Protein AF-A0A0C2CYX9-F1 (afdb_monomer)

Mean predicted aligned error: 14.78 Å

Structure (mmCIF, N/CA/C/O backbone):
data_AF-A0A0C2CYX9-F1
#
_entry.id   AF-A0A0C2CYX9-F1
#
loop_
_atom_site.group_PDB
_atom_site.id
_atom_site.type_symbol
_atom_site.label_atom_id
_atom_site.label_alt_id
_atom_site.label_comp_id
_atom_site.label_asym_id
_atom_site.label_entity_id
_atom_site.label_seq_id
_atom_site.pdbx_PDB_ins_code
_atom_site.Cartn_x
_atom_site.Cartn_y
_atom_site.Cartn_z
_atom_site.occupancy
_atom_site.B_iso_or_equiv
_atom_site.auth_seq_id
_atom_site.auth_comp_id
_atom_site.auth_asym_id
_atom_site.auth_atom_id
_atom_site.pdbx_PDB_model_num
ATOM 1 N N . MET A 1 1 ? -19.842 -13.133 17.781 1.00 23.95 1 MET A N 1
ATOM 2 C CA . MET A 1 1 ? -18.989 -14.062 18.556 1.00 23.95 1 MET A CA 1
ATOM 3 C C . MET A 1 1 ? -17.529 -13.672 18.377 1.00 23.95 1 MET A C 1
ATOM 5 O O . MET A 1 1 ? -17.080 -13.589 17.241 1.00 23.95 1 MET A O 1
ATOM 9 N N . CYS A 1 2 ? -16.809 -13.391 19.465 1.00 23.75 2 CYS A N 1
ATOM 10 C CA . CYS A 1 2 ? -15.370 -13.096 19.446 1.00 23.75 2 CYS A CA 1
ATOM 11 C C . CYS A 1 2 ? -14.605 -14.231 20.153 1.00 23.75 2 CYS A C 1
ATOM 13 O O . CYS A 1 2 ? -14.764 -14.428 21.361 1.00 23.75 2 CYS A O 1
ATOM 15 N N . HIS A 1 3 ? -13.786 -14.972 19.401 1.00 26.31 3 HIS A N 1
ATOM 16 C CA . HIS A 1 3 ? -12.874 -16.002 19.912 1.00 26.31 3 HIS A CA 1
ATOM 17 C C . HIS A 1 3 ? -11.532 -15.376 20.309 1.00 26.31 3 HIS A C 1
ATOM 19 O O . HIS A 1 3 ? -10.884 -14.768 19.464 1.00 26.31 3 HIS A O 1
ATOM 25 N N . CYS A 1 4 ? -11.132 -15.533 21.573 1.00 29.03 4 CYS A N 1
ATOM 26 C CA . CYS A 1 4 ? -9.793 -15.228 22.092 1.00 29.03 4 CYS A CA 1
ATOM 27 C C . CYS A 1 4 ? -9.559 -16.044 23.373 1.00 29.03 4 CYS A C 1
ATOM 29 O O . CYS A 1 4 ? -10.473 -16.159 24.194 1.00 29.03 4 CYS A O 1
ATOM 31 N N . ASP A 1 5 ? -8.330 -16.536 23.510 1.00 32.41 5 ASP A N 1
ATOM 32 C CA . ASP A 1 5 ? -7.811 -17.453 24.532 1.00 32.41 5 ASP A CA 1
ATOM 33 C C . ASP A 1 5 ? -7.243 -16.676 25.743 1.00 32.41 5 ASP A C 1
ATOM 35 O O . ASP A 1 5 ? -6.052 -16.719 26.049 1.00 32.41 5 ASP A O 1
ATOM 39 N N . SER A 1 6 ? -8.064 -15.812 26.355 1.00 37.62 6 SER A N 1
ATOM 40 C CA . SER A 1 6 ? -7.616 -14.843 27.369 1.00 37.62 6 SER A CA 1
ATOM 41 C C . SER A 1 6 ? -8.512 -14.794 28.610 1.00 37.62 6 SER A C 1
ATOM 43 O O . SER A 1 6 ? -9.736 -14.849 28.510 1.00 37.62 6 SER A O 1
ATOM 45 N N . GLN A 1 7 ? -7.880 -14.604 29.776 1.00 41.84 7 GLN A N 1
ATOM 46 C CA . GLN A 1 7 ? -8.487 -14.482 31.119 1.00 41.84 7 GLN A CA 1
ATOM 47 C C . GLN A 1 7 ? -9.196 -13.130 31.364 1.00 41.84 7 GLN A C 1
ATOM 49 O O . GLN A 1 7 ? -9.680 -12.855 32.459 1.00 41.84 7 GLN A O 1
ATOM 54 N N . LEU A 1 8 ? -9.267 -12.270 30.344 1.00 42.81 8 LEU A N 1
ATOM 55 C CA . LEU A 1 8 ? -9.988 -10.998 30.340 1.00 42.81 8 LEU A CA 1
ATOM 56 C C . LEU A 1 8 ? -10.456 -10.678 28.917 1.00 42.81 8 LEU A C 1
ATOM 58 O O . LEU A 1 8 ? -9.678 -10.834 27.969 1.00 42.81 8 LEU A O 1
ATOM 62 N N . LYS A 1 9 ? -11.689 -10.179 28.775 1.00 53.00 9 LYS A N 1
ATOM 63 C CA . LYS A 1 9 ? -12.178 -9.503 27.560 1.00 53.00 9 LYS A CA 1
ATOM 64 C C . LYS A 1 9 ? -12.827 -8.177 27.951 1.00 53.00 9 LYS A C 1
ATOM 66 O O . LYS A 1 9 ? -13.764 -8.165 28.741 1.00 53.00 9 LYS A O 1
ATOM 71 N N . CYS A 1 10 ? -12.357 -7.077 27.376 1.00 51.47 10 CYS A N 1
ATOM 72 C CA . CYS A 1 10 ? -12.919 -5.745 27.569 1.00 51.47 10 CYS A CA 1
ATOM 73 C C . CYS A 1 10 ? -13.410 -5.195 26.234 1.00 51.47 10 CYS A C 1
ATOM 75 O O . CYS A 1 10 ? -12.650 -5.148 25.266 1.00 51.47 10 CYS A O 1
ATOM 77 N N . ILE A 1 11 ? -14.663 -4.758 26.199 1.00 53.78 11 ILE A N 1
ATOM 78 C CA . ILE A 1 11 ? -15.242 -3.968 25.121 1.00 53.78 11 ILE A CA 1
ATOM 79 C C . ILE A 1 11 ? -15.257 -2.515 25.584 1.00 53.78 11 ILE A C 1
ATOM 81 O O . ILE A 1 11 ? -15.773 -2.186 26.648 1.00 53.78 11 ILE A O 1
ATOM 85 N N . ARG A 1 12 ? -14.674 -1.634 24.787 1.00 53.19 12 ARG A N 1
ATOM 86 C CA . ARG A 1 12 ? -14.564 -0.208 25.064 1.00 53.19 12 ARG A CA 1
ATOM 87 C C . ARG A 1 12 ? -15.236 0.583 23.952 1.00 53.19 12 ARG A C 1
ATOM 89 O O . ARG A 1 12 ? -15.098 0.247 22.774 1.00 53.19 12 ARG A O 1
ATOM 96 N N . PHE A 1 13 ? -15.877 1.673 24.352 1.00 50.56 13 PHE A N 1
ATOM 97 C CA . PHE A 1 13 ? -16.428 2.688 23.464 1.00 50.56 13 PHE A CA 1
ATOM 98 C C . PHE A 1 13 ? -15.675 3.999 23.721 1.00 50.56 13 PHE A C 1
ATOM 100 O O . PHE A 1 13 ? -15.625 4.462 24.858 1.00 50.56 13 PHE A O 1
ATOM 107 N N . LEU A 1 14 ? -15.022 4.559 22.697 1.00 47.25 14 LEU A N 1
ATOM 108 C CA . LEU A 1 14 ? -14.248 5.801 22.852 1.00 47.25 14 LEU A CA 1
ATOM 109 C C . LEU A 1 14 ? -15.130 7.045 22.691 1.00 47.25 14 LEU A C 1
ATOM 111 O O . LEU A 1 14 ? -15.600 7.307 21.587 1.00 47.25 14 LEU A O 1
ATOM 115 N N . GLU A 1 15 ? -15.260 7.799 23.785 1.00 37.25 15 GLU A N 1
ATOM 116 C CA . GLU A 1 15 ? -15.809 9.158 23.935 1.00 37.25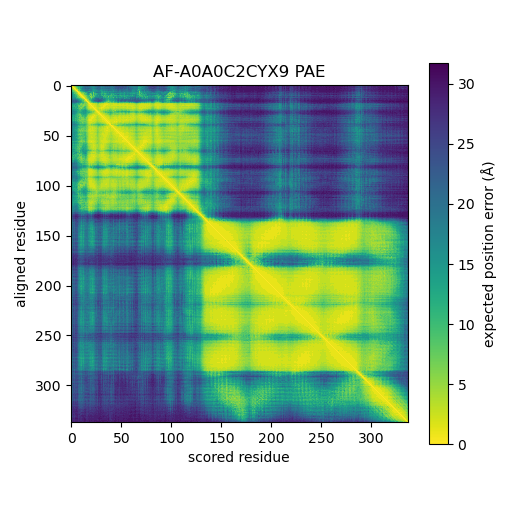 15 GLU A CA 1
ATOM 117 C C . GLU A 1 15 ? -15.184 9.768 25.214 1.00 37.25 15 GLU A C 1
ATOM 119 O O . GLU A 1 15 ? -15.705 9.556 26.305 1.00 37.25 15 GLU A O 1
ATOM 124 N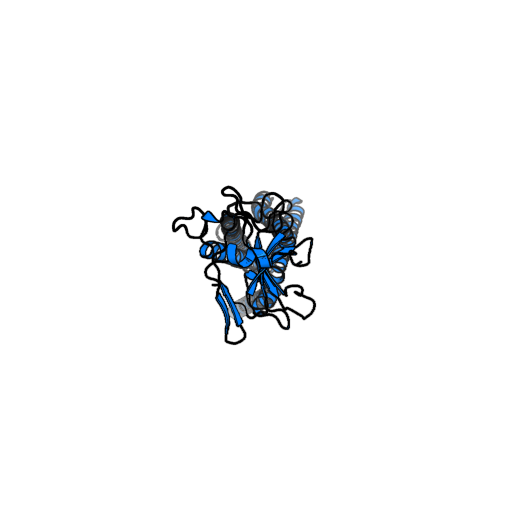 N . GLY A 1 16 ? -14.060 10.492 25.146 1.00 45.97 16 GLY A N 1
ATOM 125 C CA . GLY A 1 16 ? -13.454 11.066 26.367 1.00 45.97 16 GLY A CA 1
ATOM 126 C C . GLY A 1 16 ? -12.987 10.004 27.380 1.00 45.97 16 GLY A C 1
ATOM 127 O O . GLY A 1 16 ? -12.447 8.990 26.954 1.00 45.97 16 GLY A O 1
ATOM 128 N N . LEU A 1 17 ? -13.135 10.244 28.700 1.00 51.72 17 LEU A N 1
ATOM 129 C CA . LEU A 1 17 ? -12.792 9.264 29.754 1.00 51.72 17 LEU A CA 1
ATOM 130 C C . LEU A 1 17 ? -13.397 7.901 29.387 1.00 51.72 17 LEU A C 1
ATOM 132 O O . LEU A 1 17 ? -14.611 7.772 29.274 1.00 51.72 17 LEU A O 1
ATOM 136 N N . ASP A 1 18 ? -12.556 6.904 29.119 1.00 73.25 18 ASP A N 1
ATOM 137 C CA . ASP A 1 18 ? -13.007 5.787 28.292 1.00 73.25 18 ASP A CA 1
ATOM 138 C C . ASP A 1 18 ? -13.917 4.834 29.079 1.00 73.25 18 ASP A C 1
ATOM 140 O O . ASP A 1 18 ? -13.461 4.158 30.007 1.00 73.25 18 ASP A O 1
ATOM 144 N N . ASN A 1 19 ? -15.173 4.712 28.654 1.00 85.31 19 ASN A N 1
ATOM 145 C CA . ASN A 1 19 ? -16.132 3.771 29.228 1.00 85.31 19 ASN A CA 1
ATOM 146 C C . ASN A 1 19 ? -15.815 2.336 28.786 1.00 85.31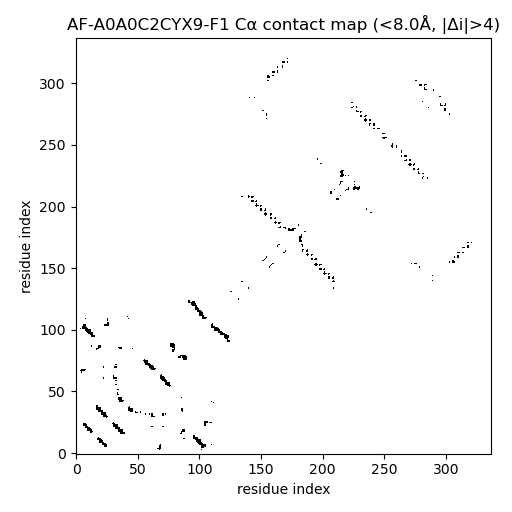 19 ASN A C 1
ATOM 148 O O . ASN A 1 19 ? -15.545 2.065 27.607 1.00 85.31 19 ASN A O 1
ATOM 152 N N . VAL A 1 20 ? -15.840 1.400 29.734 1.00 85.88 20 VAL A N 1
ATOM 153 C CA . VAL A 1 20 ? -15.453 0.004 29.518 1.00 85.88 20 VAL A CA 1
ATOM 154 C C . VAL A 1 20 ? -16.539 -0.931 30.040 1.00 85.88 20 VAL A C 1
ATOM 156 O O . VAL A 1 20 ? -17.020 -0.815 31.162 1.00 85.88 20 VAL A O 1
ATOM 159 N N . ILE A 1 21 ? -16.900 -1.903 29.211 1.00 88.38 21 ILE A N 1
ATOM 160 C CA . ILE A 1 21 ? -17.615 -3.103 29.624 1.00 88.38 21 ILE A CA 1
ATOM 161 C C . ILE A 1 21 ? -16.586 -4.217 29.642 1.00 88.38 21 ILE A C 1
ATOM 163 O O . ILE A 1 21 ? -15.988 -4.549 28.619 1.00 88.38 21 ILE A O 1
ATOM 167 N N . GLU A 1 22 ? -16.356 -4.801 30.799 1.00 86.38 22 GLU A N 1
ATOM 168 C CA . GLU A 1 22 ? -15.397 -5.883 30.945 1.00 86.38 22 GLU A CA 1
ATOM 169 C C . GLU A 1 22 ? -16.084 -7.174 31.352 1.00 86.38 22 GLU A C 1
ATOM 171 O O . GLU A 1 22 ? -17.104 -7.166 32.033 1.00 86.38 22 GLU A O 1
ATOM 176 N N . CYS A 1 23 ? -15.483 -8.290 30.962 1.00 87.06 23 CYS A N 1
ATOM 177 C CA . CYS A 1 23 ? -15.776 -9.584 31.534 1.00 87.06 23 CYS A CA 1
ATOM 178 C C . CYS A 1 23 ? -14.513 -10.169 32.152 1.00 87.06 23 CYS A C 1
ATOM 180 O O . CYS A 1 23 ? -13.533 -10.437 31.444 1.00 87.06 23 CYS A O 1
ATOM 182 N N . SER A 1 24 ? -14.540 -10.335 33.471 1.00 84.75 24 SER A N 1
ATOM 183 C CA . SER A 1 24 ? -13.373 -10.716 34.259 1.00 84.75 24 SER A CA 1
ATOM 184 C C . SER A 1 24 ? -13.741 -11.573 35.468 1.00 84.75 24 SER A C 1
ATOM 186 O O . SER A 1 24 ? -14.811 -11.421 36.063 1.00 84.75 24 SER A O 1
ATOM 188 N N . ALA A 1 25 ? -12.821 -12.457 35.848 1.00 79.69 25 ALA A N 1
ATOM 189 C CA . ALA A 1 25 ? -12.831 -13.169 37.119 1.00 79.69 25 ALA A CA 1
ATOM 190 C C . ALA A 1 25 ? -11.566 -12.773 37.891 1.00 79.69 25 ALA A C 1
ATOM 192 O O . ALA A 1 25 ? -10.464 -13.210 37.565 1.00 79.69 25 ALA A O 1
ATOM 193 N N . LEU A 1 26 ? -11.704 -11.890 38.884 1.00 74.75 26 LEU A N 1
ATOM 194 C CA . LEU A 1 26 ? -10.607 -11.615 39.818 1.00 74.75 26 LEU A CA 1
ATOM 195 C C . LEU A 1 26 ? -10.450 -12.811 40.761 1.00 74.75 26 LEU A C 1
ATOM 197 O O . LEU A 1 26 ? -11.414 -13.533 41.010 1.00 74.75 26 LEU A O 1
ATOM 201 N N . THR A 1 27 ? -9.252 -13.023 41.305 1.00 67.44 27 THR A N 1
ATOM 202 C CA . THR A 1 27 ? -8.987 -14.133 42.229 1.00 67.44 27 THR A CA 1
ATOM 203 C C . THR A 1 27 ? -9.987 -14.120 43.392 1.00 67.44 27 THR A C 1
ATOM 205 O O . THR A 1 27 ? -10.017 -13.173 44.173 1.00 67.44 27 THR A O 1
ATOM 208 N N . GLY A 1 28 ? -10.819 -15.163 43.486 1.00 67.81 28 GLY A N 1
ATOM 209 C CA . GLY A 1 28 ? -11.864 -15.292 44.509 1.00 67.81 28 GLY A CA 1
ATOM 210 C C . GLY A 1 28 ? -13.234 -14.699 44.148 1.00 67.81 28 GLY A C 1
ATOM 211 O O . GLY A 1 28 ? -14.145 -14.785 44.965 1.00 67.81 28 GLY A O 1
ATOM 212 N N . GLN A 1 29 ? -13.418 -14.132 42.949 1.00 76.00 29 GLN A N 1
ATOM 213 C CA . GLN A 1 29 ? -14.720 -13.670 42.454 1.00 76.00 29 GLN A CA 1
ATOM 214 C C . GLN A 1 29 ? -15.231 -14.513 41.278 1.00 76.00 29 GLN A C 1
ATOM 216 O O . GLN A 1 29 ? -14.434 -14.938 40.437 1.00 76.00 29 GLN A O 1
ATOM 221 N N . PRO A 1 30 ? -16.558 -14.709 41.164 1.00 81.81 30 PRO A N 1
ATOM 222 C CA . PRO A 1 30 ? -17.141 -15.353 39.997 1.00 81.81 30 PRO A CA 1
ATOM 223 C C . PRO A 1 30 ? -16.933 -14.502 38.737 1.00 81.81 30 PRO A C 1
ATOM 225 O O . PRO A 1 30 ? -16.958 -13.264 38.782 1.00 81.81 30 PRO A O 1
ATOM 228 N N . LEU A 1 31 ? -16.758 -15.185 37.602 1.00 85.00 31 LEU A N 1
ATOM 229 C CA . LEU A 1 31 ? -16.745 -14.556 36.285 1.00 85.00 31 LEU A CA 1
ATOM 230 C C . LEU A 1 31 ? -18.061 -13.803 36.076 1.00 85.00 31 LEU A C 1
ATOM 232 O O . LEU A 1 31 ? -19.135 -14.372 36.240 1.00 85.00 31 LEU A O 1
ATOM 236 N N . SER A 1 32 ? -17.969 -12.521 35.742 1.00 86.12 32 SER A N 1
ATOM 237 C CA . SER A 1 32 ? -19.140 -11.672 35.508 1.00 86.12 32 SER A CA 1
ATOM 238 C C . SER A 1 32 ? -18.789 -10.484 34.622 1.00 86.12 32 SER A C 1
ATOM 240 O O . SER A 1 32 ? -17.627 -10.061 34.547 1.00 86.12 32 SER A O 1
ATOM 242 N N . MET A 1 33 ? -19.808 -9.953 33.953 1.00 88.38 33 MET A N 1
ATOM 243 C CA . MET A 1 33 ? -19.756 -8.696 33.224 1.00 88.38 33 MET A CA 1
ATOM 244 C C . MET A 1 33 ? -19.934 -7.517 34.178 1.00 88.38 33 MET A C 1
ATOM 246 O O . MET A 1 33 ? -20.752 -7.558 35.094 1.00 88.38 33 MET A O 1
ATOM 250 N N . LYS A 1 34 ? -19.119 -6.476 34.002 1.00 88.19 34 LYS A N 1
ATOM 251 C CA . LYS A 1 34 ? -19.071 -5.310 34.897 1.00 88.19 34 LYS A CA 1
ATOM 252 C C . LYS A 1 34 ? -18.812 -4.048 34.087 1.00 88.19 34 LYS A C 1
ATOM 254 O O . LYS A 1 34 ? -18.102 -4.105 33.075 1.00 88.19 34 LYS A O 1
ATOM 259 N N . PHE A 1 35 ? -19.307 -2.908 34.559 1.00 89.38 35 PHE A N 1
ATOM 260 C CA . PHE A 1 35 ? -18.804 -1.624 34.078 1.00 89.38 35 PHE A CA 1
ATOM 261 C C . PHE A 1 35 ? -17.487 -1.259 34.767 1.00 89.38 35 PHE A C 1
ATOM 263 O O . PHE A 1 35 ? -17.266 -1.474 35.962 1.00 89.38 35 PHE A O 1
ATOM 270 N N . SER A 1 36 ? -16.590 -0.691 33.982 1.00 87.50 36 SER A N 1
ATOM 271 C CA . SER A 1 36 ? -15.366 -0.056 34.439 1.00 87.50 36 SER A CA 1
ATOM 272 C C . SER A 1 36 ? -15.085 1.158 33.564 1.00 87.50 36 SER A C 1
ATOM 274 O O . SER A 1 36 ? -15.757 1.407 32.564 1.00 87.50 36 SER A O 1
ATOM 276 N N . TYR A 1 37 ? -14.101 1.954 33.947 1.00 85.94 37 TYR A N 1
ATOM 277 C CA . TYR A 1 37 ? -13.704 3.118 33.169 1.00 85.94 37 TYR A CA 1
ATOM 278 C C . TYR A 1 37 ? -12.189 3.203 33.126 1.00 85.94 37 TYR A C 1
ATOM 280 O O . TYR A 1 37 ? -11.488 2.574 33.921 1.00 85.94 37 TYR A O 1
ATOM 288 N N . ASN A 1 38 ? -11.656 3.954 32.173 1.00 81.88 38 ASN A N 1
ATOM 289 C CA . ASN A 1 38 ? -10.230 4.210 32.114 1.00 81.88 38 ASN A CA 1
ATOM 290 C C . ASN A 1 38 ? -9.961 5.710 32.271 1.00 81.88 38 ASN A C 1
ATOM 292 O O . ASN A 1 38 ? -10.138 6.466 31.315 1.00 81.88 38 ASN A O 1
ATOM 296 N N . PRO A 1 39 ? -9.501 6.150 33.454 1.00 73.81 39 PRO A N 1
ATOM 297 C CA . PRO A 1 39 ? -9.093 7.533 33.659 1.00 73.81 39 PRO A CA 1
ATOM 298 C C . PRO A 1 39 ? -7.824 7.931 32.879 1.00 73.81 39 PRO A C 1
ATOM 300 O O . PRO A 1 39 ? -7.534 9.120 32.793 1.00 73.81 39 PRO A O 1
ATOM 303 N N . ALA A 1 40 ? -7.053 6.974 32.336 1.00 74.31 40 ALA A N 1
ATOM 304 C CA . ALA A 1 40 ? -5.870 7.217 31.499 1.00 74.31 40 ALA A CA 1
ATOM 305 C C . ALA A 1 40 ? -5.474 5.974 30.658 1.00 74.31 40 ALA A C 1
ATOM 307 O O . ALA A 1 40 ? -6.104 5.637 29.659 1.00 74.31 40 ALA A O 1
ATOM 308 N N . LEU A 1 41 ? -4.417 5.255 31.060 1.00 71.25 41 LEU A N 1
ATOM 309 C CA . LEU A 1 41 ? -3.937 4.011 30.432 1.00 71.25 41 LEU A CA 1
ATOM 310 C C . LEU A 1 41 ? -4.180 2.774 31.317 1.00 71.25 41 LEU A C 1
ATOM 312 O O . LEU A 1 41 ? -3.550 1.735 31.121 1.00 71.25 41 LEU A O 1
ATOM 316 N N . ARG A 1 42 ? -5.048 2.885 32.327 1.00 75.06 42 ARG A N 1
ATOM 317 C CA . ARG A 1 42 ? -5.299 1.837 33.323 1.00 75.06 42 ARG A CA 1
ATOM 318 C C . ARG A 1 42 ? -6.787 1.684 33.577 1.00 75.06 42 ARG A C 1
ATOM 320 O O . ARG A 1 42 ? -7.469 2.651 33.885 1.00 75.06 42 ARG A O 1
ATOM 327 N N . ASN A 1 43 ? -7.274 0.453 33.498 1.00 80.19 43 ASN A N 1
ATOM 328 C CA . ASN A 1 43 ? -8.645 0.166 33.881 1.00 80.19 43 ASN A CA 1
ATOM 329 C C . ASN A 1 43 ? -8.855 0.427 35.385 1.00 80.19 43 ASN A C 1
ATOM 331 O O . ASN A 1 43 ? -8.015 0.041 36.200 1.00 80.19 43 ASN A O 1
ATOM 335 N N . ALA A 1 44 ? -9.960 1.081 35.730 1.00 83.81 44 ALA A N 1
ATOM 336 C CA . ALA A 1 44 ? -10.364 1.388 37.091 1.00 83.81 44 A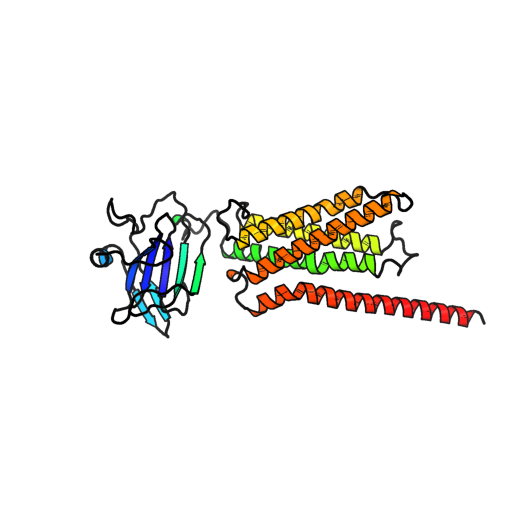LA A CA 1
ATOM 337 C C . ALA A 1 44 ? -11.811 0.941 37.339 1.00 83.81 44 ALA A C 1
ATOM 339 O O . ALA A 1 44 ? -12.689 1.064 36.479 1.00 83.81 44 ALA A O 1
ATOM 340 N N . ARG A 1 45 ? -12.060 0.436 38.551 1.00 85.06 45 ARG A N 1
ATOM 341 C CA . ARG A 1 45 ? -13.400 0.068 39.014 1.00 85.06 45 ARG A CA 1
ATOM 342 C C . ARG A 1 45 ? -14.220 1.312 39.308 1.00 85.06 45 ARG A C 1
ATOM 344 O O . ARG A 1 45 ? -13.704 2.270 39.873 1.00 85.06 45 ARG A O 1
ATOM 351 N N . ILE A 1 46 ? -15.497 1.254 38.956 1.00 88.06 46 ILE A N 1
ATOM 352 C CA . ILE A 1 46 ? -16.475 2.277 39.299 1.00 88.06 46 ILE A CA 1
ATOM 353 C C . ILE A 1 46 ? -17.049 1.923 40.686 1.00 88.06 46 ILE A C 1
ATOM 355 O O . ILE A 1 46 ? -17.660 0.861 40.821 1.00 88.06 46 ILE A O 1
ATOM 359 N N . PRO A 1 47 ? -16.852 2.753 41.727 1.00 87.31 47 PRO A N 1
ATOM 360 C CA . PRO A 1 47 ? -17.415 2.487 43.050 1.00 87.31 47 PRO A CA 1
ATOM 361 C C . PRO A 1 47 ? -18.948 2.422 43.011 1.00 87.31 47 PRO A C 1
ATOM 363 O O . PRO A 1 47 ? -19.586 3.300 42.435 1.00 87.31 47 PRO A O 1
ATOM 366 N N . GLY A 1 48 ? -19.543 1.395 43.627 1.00 87.00 48 GLY A N 1
ATOM 367 C CA . GLY A 1 48 ? -20.999 1.221 43.695 1.00 87.00 48 GLY A CA 1
ATOM 368 C C . GLY A 1 48 ? -21.652 0.646 42.432 1.00 87.00 48 GLY A C 1
ATOM 369 O O . GLY A 1 48 ? -22.868 0.459 42.417 1.00 87.00 48 GLY A O 1
ATOM 370 N N . GLU A 1 49 ? -20.879 0.310 41.394 1.00 88.56 49 GLU A N 1
ATOM 371 C CA . GLU A 1 49 ? -21.385 -0.285 40.145 1.00 88.56 49 GLU A CA 1
ATOM 372 C C . GLU A 1 49 ? -22.155 -1.593 40.366 1.00 88.56 49 GLU A C 1
ATOM 374 O O . GLU A 1 49 ? -23.136 -1.860 39.673 1.00 88.56 49 GLU A O 1
ATOM 379 N N . GLU A 1 50 ? -21.782 -2.385 41.376 1.00 88.50 50 GLU A N 1
ATOM 380 C CA . GLU A 1 50 ? -22.508 -3.615 41.707 1.00 88.50 50 GLU A CA 1
ATOM 381 C C . GLU A 1 50 ? -23.999 -3.388 41.997 1.00 88.50 50 GLU A C 1
ATOM 383 O O . GLU A 1 50 ? -24.806 -4.280 41.738 1.00 88.50 50 GLU A O 1
ATOM 388 N N . THR A 1 51 ? -24.379 -2.198 42.474 1.00 89.00 51 THR A N 1
ATOM 389 C CA . THR A 1 51 ? -25.778 -1.862 42.786 1.00 89.00 51 THR A CA 1
ATOM 390 C C . THR A 1 51 ? -26.642 -1.690 41.539 1.00 89.00 51 THR A C 1
ATOM 392 O O . THR A 1 51 ? -27.852 -1.905 41.597 1.00 89.00 51 THR A O 1
ATOM 395 N N . ILE A 1 52 ? -26.030 -1.348 40.402 1.00 88.94 52 ILE A N 1
ATOM 396 C CA . ILE A 1 52 ? -26.736 -1.120 39.138 1.00 88.94 52 ILE A CA 1
ATOM 397 C C . ILE A 1 52 ? -26.625 -2.297 38.173 1.00 88.94 52 ILE A C 1
ATOM 399 O O . ILE A 1 52 ? -27.417 -2.396 37.242 1.00 88.94 52 ILE A O 1
ATOM 403 N N . ARG A 1 53 ? -25.685 -3.223 38.379 1.00 88.19 53 ARG A N 1
ATOM 404 C CA . ARG A 1 53 ? -25.348 -4.278 37.408 1.00 88.19 53 ARG A CA 1
ATOM 405 C C . ARG A 1 53 ? -26.566 -5.053 36.886 1.00 88.19 53 ARG A C 1
ATOM 407 O O . ARG A 1 53 ? -26.738 -5.176 35.677 1.00 88.19 53 ARG A O 1
ATOM 414 N N . SER A 1 54 ? -27.462 -5.491 37.771 1.00 88.25 54 SER A N 1
ATOM 415 C CA . SER A 1 54 ? -28.683 -6.237 37.406 1.00 88.25 54 SER A CA 1
ATOM 416 C C . SER A 1 54 ? -29.725 -5.404 36.641 1.00 88.25 54 SER A C 1
ATOM 418 O O . SER A 1 54 ? -30.607 -5.945 35.962 1.00 88.25 54 SER A O 1
ATOM 420 N N . GLN A 1 55 ? -29.649 -4.076 36.734 1.00 90.12 55 GLN A N 1
ATOM 421 C CA . GLN A 1 55 ? -30.529 -3.165 36.010 1.00 90.12 55 GLN A CA 1
ATOM 422 C C . GLN A 1 55 ? -30.093 -3.010 34.554 1.00 90.12 55 GLN A C 1
ATOM 424 O O . GLN A 1 55 ? -30.962 -3.007 33.688 1.00 90.12 55 GLN A O 1
ATOM 429 N N . TYR A 1 56 ? -28.786 -2.968 34.284 1.00 90.12 56 TYR A N 1
ATOM 430 C CA . TYR A 1 56 ? -28.253 -2.684 32.947 1.00 90.12 56 TYR A CA 1
ATOM 431 C C . TYR A 1 56 ? -27.861 -3.940 32.164 1.00 90.12 56 TYR A C 1
ATOM 433 O O . TYR A 1 56 ? -28.078 -3.986 30.956 1.00 90.12 56 TYR A O 1
ATOM 441 N N . PHE A 1 57 ? -27.316 -4.972 32.814 1.00 90.38 57 PHE A N 1
ATOM 442 C CA . PHE A 1 57 ? -26.997 -6.241 32.158 1.00 90.38 57 PHE A CA 1
ATOM 443 C C . PHE A 1 57 ? -28.210 -7.177 32.218 1.00 90.38 57 PHE A C 1
ATOM 445 O O . PHE A 1 57 ? -28.616 -7.641 33.283 1.00 90.38 57 PHE A O 1
ATOM 452 N N . LYS A 1 58 ? -28.811 -7.453 31.059 1.00 90.19 58 LYS A N 1
ATOM 453 C CA . LYS A 1 58 ? -29.933 -8.384 30.877 1.00 90.19 58 LYS A CA 1
ATOM 454 C C . LYS A 1 58 ? -29.471 -9.628 30.131 1.00 90.19 58 LYS A C 1
ATOM 456 O O . LYS A 1 58 ? -28.626 -9.538 29.243 1.00 90.19 58 LYS A O 1
ATOM 461 N N . ASN A 1 59 ? -30.063 -10.781 30.444 1.00 89.25 59 ASN A N 1
ATOM 462 C CA . ASN A 1 59 ? -29.727 -12.068 29.818 1.00 89.25 59 ASN A CA 1
ATOM 463 C C . ASN A 1 59 ? -28.215 -12.361 29.847 1.00 89.25 59 ASN A C 1
ATOM 465 O O . ASN A 1 59 ? -27.633 -12.774 28.844 1.00 89.25 59 ASN A O 1
ATOM 469 N N . GLU A 1 60 ? -27.572 -12.075 30.981 1.00 86.81 60 GLU A N 1
ATOM 470 C CA . GLU A 1 60 ? -26.141 -12.296 31.144 1.00 86.81 60 GLU A CA 1
ATOM 471 C C . GLU A 1 60 ? -25.825 -13.796 31.166 1.00 86.81 60 GLU A C 1
ATOM 473 O O . GLU A 1 60 ? -26.433 -14.585 31.887 1.00 86.81 60 GLU A O 1
ATOM 478 N N . THR A 1 61 ? -24.825 -14.172 30.382 1.00 86.94 61 THR A N 1
ATOM 479 C CA . THR A 1 61 ? -24.183 -15.480 30.390 1.00 86.94 61 THR A CA 1
ATOM 480 C C . THR A 1 61 ? -22.696 -15.240 30.579 1.00 86.94 61 THR A C 1
ATOM 482 O O . THR A 1 61 ? -22.096 -14.486 29.817 1.00 86.94 61 THR A O 1
ATOM 485 N N . ALA A 1 62 ? -22.111 -15.839 31.611 1.00 86.38 62 ALA A N 1
ATOM 486 C CA . ALA A 1 62 ? -20.700 -15.705 31.947 1.00 86.38 62 ALA A CA 1
ATOM 487 C C . ALA A 1 62 ? -20.178 -17.083 32.369 1.00 86.38 62 ALA A C 1
ATOM 489 O O . ALA A 1 62 ? -20.456 -17.555 33.469 1.00 86.38 62 ALA A O 1
ATOM 490 N N . VAL A 1 63 ? -19.483 -17.768 31.461 1.00 85.69 63 VAL A N 1
ATOM 491 C CA . VAL A 1 63 ? -19.052 -19.160 31.648 1.00 85.69 63 VAL A CA 1
ATOM 492 C C . VAL A 1 63 ? -17.603 -19.323 31.212 1.00 85.69 63 VAL A C 1
ATOM 494 O O . VAL A 1 63 ? -17.163 -18.739 30.221 1.00 85.69 63 VAL A O 1
ATOM 497 N N . ILE A 1 64 ? -16.863 -20.146 31.949 1.00 80.75 64 ILE A N 1
ATOM 498 C CA . ILE A 1 64 ? -15.553 -20.646 31.534 1.00 80.75 64 ILE A CA 1
ATOM 499 C C . ILE A 1 64 ? -15.761 -22.059 30.973 1.00 80.75 64 ILE A C 1
ATOM 501 O O . ILE A 1 64 ? -16.221 -22.936 31.698 1.00 80.75 64 ILE A O 1
ATOM 505 N N . SER A 1 65 ? -15.442 -22.283 29.698 1.00 79.25 65 SER A N 1
ATOM 506 C CA . SER A 1 65 ? -15.496 -23.597 29.034 1.00 79.25 65 SER A CA 1
ATOM 507 C C . SER A 1 65 ? -14.221 -23.784 28.224 1.00 79.25 65 SER A C 1
ATOM 509 O O . SER A 1 65 ? -13.792 -22.862 27.532 1.00 79.25 65 SER A O 1
ATOM 511 N N . ASP A 1 66 ? -13.604 -24.962 28.327 1.00 78.25 66 ASP A N 1
ATOM 512 C CA . ASP A 1 66 ? -12.383 -25.336 27.595 1.00 78.25 66 ASP A CA 1
ATOM 513 C C . ASP A 1 66 ? -11.225 -24.338 27.776 1.00 78.25 66 ASP A C 1
ATOM 515 O O . ASP A 1 66 ? -10.524 -23.982 26.832 1.00 78.25 66 ASP A O 1
ATOM 519 N N . GLY A 1 67 ? -11.060 -23.814 28.996 1.00 70.12 67 GLY A N 1
ATOM 520 C CA . GLY A 1 67 ? -10.044 -22.800 29.306 1.00 70.12 67 GLY A CA 1
ATOM 521 C C . GLY A 1 67 ? -10.348 -21.394 28.766 1.00 70.12 67 GLY A C 1
ATOM 522 O O . GLY A 1 67 ? -9.601 -20.462 29.058 1.00 70.12 67 GLY A O 1
ATOM 523 N N . MET A 1 68 ? -11.463 -21.205 28.050 1.00 65.44 68 MET A N 1
ATOM 524 C CA . MET A 1 68 ? -11.881 -19.925 27.483 1.00 65.44 68 MET A CA 1
ATOM 525 C C . MET A 1 68 ? -13.070 -19.308 28.218 1.00 65.44 68 MET A C 1
ATOM 527 O O . MET A 1 68 ? -14.020 -19.984 28.610 1.00 65.44 68 MET A O 1
ATOM 531 N N . MET A 1 69 ? -13.046 -17.979 28.341 1.00 74.06 69 MET A N 1
ATOM 532 C CA . MET A 1 69 ? -14.152 -17.215 28.914 1.00 74.06 69 MET A CA 1
ATOM 533 C C . MET A 1 69 ? -15.145 -16.762 27.838 1.00 74.06 69 MET A C 1
ATOM 535 O O . MET A 1 69 ? -14.783 -16.121 26.833 1.00 74.06 69 MET A O 1
ATOM 539 N N . TYR A 1 70 ? -16.414 -17.048 28.102 1.00 79.94 70 TYR A N 1
ATOM 540 C CA . TYR A 1 70 ? -17.563 -16.687 27.289 1.00 79.94 70 TYR A CA 1
ATOM 541 C C . TYR A 1 70 ? -18.476 -15.778 28.086 1.00 79.94 70 TYR A C 1
ATOM 543 O O . TYR A 1 70 ? -19.020 -16.184 29.109 1.00 79.94 70 TYR A O 1
ATOM 551 N N . CYS A 1 71 ? -18.630 -14.550 27.598 1.00 84.69 71 CYS A N 1
ATOM 552 C CA . CYS A 1 71 ? -19.488 -13.563 28.224 1.00 84.69 71 CYS A CA 1
ATOM 553 C C . CYS A 1 71 ? -20.383 -12.922 27.174 1.00 84.69 71 CYS A C 1
ATOM 555 O O . CYS A 1 71 ? -19.884 -12.438 26.152 1.00 84.69 71 CYS A O 1
ATOM 557 N N . ALA A 1 72 ? -21.686 -12.939 27.411 1.00 84.62 72 ALA A N 1
ATOM 558 C CA . ALA A 1 72 ? -22.666 -12.274 26.572 1.00 84.62 72 ALA A CA 1
ATOM 559 C C . ALA A 1 72 ? -23.799 -11.733 27.438 1.00 84.62 72 ALA A C 1
ATOM 561 O O . ALA A 1 72 ? -24.288 -12.423 28.324 1.00 84.62 72 ALA A O 1
ATOM 562 N N . ALA A 1 73 ? -24.224 -10.509 27.152 1.00 86.56 73 ALA A N 1
ATOM 563 C CA . ALA A 1 73 ? -25.359 -9.865 27.788 1.00 86.56 73 ALA A CA 1
ATOM 564 C C . ALA A 1 73 ? -25.990 -8.878 26.802 1.00 86.56 73 ALA A C 1
ATOM 566 O O . ALA A 1 73 ? -25.329 -8.383 25.885 1.00 86.56 73 ALA A O 1
ATOM 567 N N . THR A 1 74 ? -27.264 -8.575 27.014 1.00 87.38 74 THR A N 1
ATOM 568 C CA . THR A 1 74 ? -27.919 -7.388 26.459 1.00 87.38 74 THR A CA 1
ATOM 569 C C . THR A 1 74 ? -27.692 -6.246 27.437 1.00 87.38 74 THR A C 1
ATOM 571 O O . THR A 1 74 ? -28.033 -6.378 28.609 1.00 87.38 74 THR A O 1
ATOM 574 N N . VAL A 1 75 ? -27.082 -5.155 26.983 1.00 88.25 75 VAL A N 1
ATOM 575 C CA . VAL A 1 75 ? -26.682 -4.048 27.859 1.00 88.25 75 VAL A CA 1
ATOM 576 C C . VAL A 1 75 ? -27.556 -2.836 27.574 1.00 88.25 75 VAL A C 1
ATOM 578 O O . VAL A 1 75 ? -27.620 -2.387 26.431 1.00 88.25 75 VAL A O 1
ATOM 581 N N . ASP A 1 76 ? -28.214 -2.316 28.605 1.00 88.69 76 ASP A N 1
ATOM 582 C CA . ASP A 1 76 ? -28.864 -1.008 28.556 1.00 88.69 76 ASP A CA 1
ATOM 583 C C . ASP A 1 76 ? -27.788 0.089 28.485 1.00 88.69 76 ASP A C 1
ATOM 585 O O . ASP A 1 76 ? -26.829 0.096 29.257 1.00 88.69 76 ASP A O 1
ATOM 589 N N . VAL A 1 77 ? -27.924 0.996 27.522 1.00 87.31 77 VAL A N 1
ATOM 590 C CA . VAL A 1 77 ? -26.947 2.050 27.208 1.00 87.31 77 VAL A CA 1
ATOM 591 C C . VAL A 1 77 ? -27.508 3.449 27.476 1.00 87.31 77 VAL A C 1
ATOM 593 O O . VAL A 1 77 ? -27.107 4.420 26.838 1.00 87.31 77 VAL A O 1
ATOM 596 N N . SER A 1 78 ? -28.445 3.567 28.415 1.00 86.75 78 SER A N 1
ATOM 597 C CA . SER A 1 78 ? -28.996 4.846 28.887 1.00 86.75 78 SER A CA 1
ATOM 598 C C . SER A 1 78 ? -28.017 5.673 29.737 1.00 86.75 78 SER A C 1
ATOM 600 O O . SER A 1 78 ? -28.201 6.882 29.881 1.00 86.75 78 SER A O 1
ATOM 602 N N . GLY A 1 79 ? -26.928 5.067 30.225 1.00 84.62 79 GLY A N 1
ATOM 603 C CA . GLY A 1 79 ? -25.958 5.703 31.125 1.00 84.62 79 GLY A CA 1
ATOM 604 C C . GLY A 1 79 ? -26.406 5.738 32.585 1.00 84.62 79 GLY A C 1
ATOM 605 O O . GLY A 1 79 ? -27.576 5.541 32.893 1.00 84.62 79 GLY A O 1
ATOM 606 N N . TRP A 1 80 ? -25.475 6.009 33.505 1.00 85.00 80 TRP A N 1
ATOM 607 C CA . TRP A 1 80 ? -25.747 5.953 34.946 1.00 85.00 80 TRP A CA 1
ATOM 608 C C . TRP A 1 80 ? -26.064 7.330 35.551 1.00 85.00 80 TRP A C 1
ATOM 610 O O . TRP A 1 80 ? -25.265 7.938 36.255 1.00 85.00 80 TRP A O 1
ATOM 620 N N . GLY A 1 81 ? -27.282 7.816 35.320 1.00 78.75 81 GLY A N 1
ATOM 621 C CA . GLY A 1 81 ? -27.751 9.087 35.881 1.00 78.75 81 GLY A CA 1
ATOM 622 C C . GLY A 1 81 ? -27.055 10.338 35.302 1.00 78.75 81 GLY A C 1
ATOM 623 O O . GLY A 1 81 ? -26.110 10.234 34.525 1.00 78.75 81 GLY A O 1
ATOM 624 N N . PRO A 1 82 ? -27.515 11.555 35.654 1.00 64.94 82 PRO A N 1
ATOM 625 C CA . PRO A 1 82 ? -27.105 12.790 34.968 1.00 64.94 82 PRO A CA 1
ATOM 626 C C . PRO A 1 82 ? -25.655 13.228 35.227 1.00 64.94 82 PRO A C 1
ATOM 628 O O . PRO A 1 82 ? -25.120 14.041 34.479 1.00 64.94 82 PRO A O 1
ATOM 631 N N . SER A 1 83 ? -25.034 12.741 36.306 1.00 62.84 83 SER A N 1
ATOM 632 C CA . SER A 1 83 ? -23.721 13.188 36.787 1.00 62.84 83 SER A CA 1
ATOM 633 C C . SER A 1 83 ? -22.613 12.139 36.665 1.00 62.84 83 SER A C 1
ATOM 635 O O . SER A 1 83 ? -21.448 12.486 36.867 1.00 62.84 83 SER A O 1
ATOM 637 N N . ASN A 1 84 ? -22.929 10.882 36.323 1.00 73.06 84 ASN A N 1
ATOM 638 C CA . ASN A 1 84 ? -21.917 9.839 36.172 1.00 73.06 84 ASN A CA 1
ATOM 639 C C . ASN A 1 84 ? -21.613 9.555 34.693 1.00 73.06 84 ASN A C 1
ATOM 641 O O . ASN A 1 84 ? -22.310 8.801 34.019 1.00 73.06 84 ASN A O 1
ATOM 645 N N . GLY A 1 85 ? -20.518 10.138 34.203 1.00 76.44 85 GLY A N 1
ATOM 646 C CA . GLY A 1 85 ? -20.015 9.915 32.844 1.00 76.44 85 GLY A CA 1
ATOM 647 C C . GLY A 1 85 ? -19.188 8.637 32.654 1.00 76.44 85 GLY A C 1
ATOM 648 O O . GLY A 1 85 ? -18.582 8.496 31.598 1.00 76.44 85 GLY A O 1
ATOM 649 N N . GLN A 1 86 ? -19.108 7.751 33.657 1.00 85.19 86 GLN A N 1
ATOM 650 C CA . GLN A 1 86 ? -18.265 6.541 33.642 1.00 85.19 86 GLN A CA 1
ATOM 651 C C . GLN A 1 86 ? -18.980 5.302 33.079 1.00 85.19 86 GLN A C 1
ATOM 653 O O . GLN A 1 86 ? -18.345 4.274 32.840 1.00 85.19 86 GLN A O 1
ATOM 658 N N . VAL A 1 87 ? -20.301 5.374 32.893 1.00 86.88 87 VAL A N 1
ATOM 659 C CA . VAL A 1 87 ? -21.096 4.332 32.232 1.00 86.88 87 VAL A CA 1
ATOM 660 C C . VAL A 1 87 ? -21.482 4.835 30.851 1.00 86.88 87 VAL A C 1
ATOM 662 O O . VAL A 1 87 ? -21.877 5.985 30.679 1.00 86.88 87 VAL A O 1
ATOM 665 N N . PHE A 1 88 ? -21.346 3.967 29.854 1.00 85.88 88 PHE A N 1
ATOM 666 C CA . PHE A 1 88 ? -21.584 4.330 28.466 1.00 85.88 88 PHE A CA 1
ATOM 667 C C . PHE A 1 88 ? -23.040 4.755 28.222 1.00 85.88 88 PHE A C 1
ATOM 669 O O . PHE A 1 88 ? -23.964 3.979 28.461 1.00 85.88 88 PHE A O 1
ATOM 676 N N . THR A 1 89 ? -23.213 5.961 27.677 1.00 86.94 89 THR A N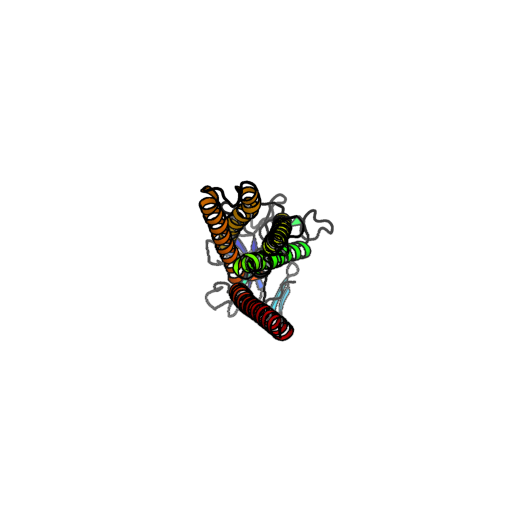 1
ATOM 677 C CA . THR A 1 89 ? -24.492 6.466 27.168 1.00 86.94 89 THR A CA 1
ATOM 678 C C . THR A 1 89 ? -24.464 6.501 25.648 1.00 86.94 89 THR A C 1
ATOM 680 O O . THR A 1 89 ? -23.622 7.173 25.043 1.00 86.94 89 THR A O 1
ATOM 683 N N . TYR A 1 90 ? -25.408 5.809 25.021 1.00 85.50 90 TYR A N 1
ATOM 684 C CA . TYR A 1 90 ? -25.585 5.853 23.578 1.00 85.50 90 TYR A CA 1
ATOM 685 C C . TYR A 1 90 ? -26.230 7.171 23.136 1.00 85.50 90 TYR A C 1
ATOM 687 O O . TYR A 1 90 ? -27.207 7.637 23.719 1.00 85.50 90 TYR A O 1
ATOM 695 N N . LYS A 1 91 ? -25.693 7.753 22.063 1.00 85.25 91 LYS A N 1
ATOM 696 C CA . LYS A 1 91 ? -26.232 8.916 21.363 1.00 85.25 91 LYS A CA 1
ATOM 697 C C . LYS A 1 91 ? -26.410 8.551 19.894 1.00 85.25 91 LYS A C 1
ATOM 699 O O . LYS A 1 91 ? -25.478 8.097 19.234 1.00 85.25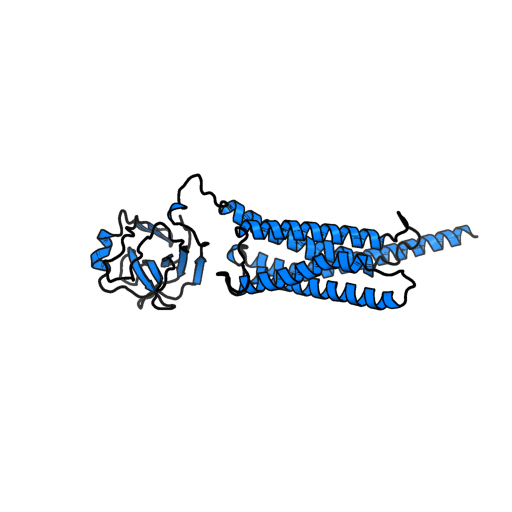 91 LYS A O 1
ATOM 704 N N . GLU A 1 92 ? -27.612 8.775 19.383 1.00 80.50 92 GLU A N 1
ATOM 705 C CA . GLU A 1 92 ? -28.062 8.235 18.097 1.00 80.50 92 GLU A CA 1
ATOM 706 C C . GLU A 1 92 ? -27.195 8.662 16.904 1.00 80.50 92 GLU A C 1
ATOM 708 O O . GLU A 1 92 ? -26.761 7.832 16.108 1.00 80.50 92 GLU A O 1
ATOM 713 N N . ASN A 1 93 ? -26.854 9.949 16.836 1.00 80.56 93 ASN A N 1
ATOM 714 C CA . ASN A 1 93 ? -26.119 10.544 15.714 1.00 80.56 93 ASN A CA 1
ATOM 715 C C . ASN A 1 93 ? -24.599 10.563 15.911 1.00 80.56 93 ASN A C 1
ATOM 717 O O . ASN A 1 93 ? -23.879 11.304 15.237 1.00 80.56 93 ASN A O 1
ATOM 721 N N . GLN A 1 94 ? -24.098 9.773 16.854 1.00 81.00 94 GLN A N 1
ATOM 722 C CA . GLN A 1 94 ? -22.695 9.768 17.218 1.00 81.00 94 GLN A CA 1
ATOM 723 C C . GLN A 1 94 ? -21.993 8.534 16.667 1.00 81.00 94 GLN A C 1
ATOM 725 O O . GLN A 1 94 ? -22.488 7.409 16.747 1.00 81.00 94 GLN A O 1
ATOM 730 N N . ARG A 1 95 ? -20.814 8.753 16.081 1.00 77.69 95 ARG A N 1
ATOM 731 C CA . ARG A 1 95 ? -19.972 7.664 15.595 1.00 77.69 95 ARG A CA 1
ATOM 732 C C . ARG A 1 95 ? -19.013 7.225 16.688 1.00 77.69 95 ARG A C 1
ATOM 734 O O . ARG A 1 95 ? -18.321 8.049 17.274 1.00 77.69 95 ARG A O 1
ATOM 741 N N . TYR A 1 96 ? -18.923 5.919 16.888 1.00 77.56 96 TYR A N 1
ATOM 742 C CA . TYR A 1 96 ? -18.129 5.299 17.936 1.00 77.56 96 TYR A CA 1
ATOM 743 C C . TYR A 1 96 ? -17.028 4.424 17.348 1.00 77.56 96 TYR A C 1
ATOM 745 O O . TYR A 1 96 ? -17.169 3.834 16.272 1.00 77.56 96 TYR A O 1
ATOM 753 N N . PHE A 1 97 ? -15.934 4.309 18.095 1.00 76.88 97 PHE A N 1
ATOM 754 C CA . PHE A 1 97 ? -14.934 3.268 17.898 1.00 76.88 97 PHE A CA 1
ATOM 755 C C . PHE A 1 97 ? -15.205 2.142 18.892 1.00 76.88 97 PHE A C 1
ATOM 757 O O . PHE A 1 97 ? -15.296 2.389 20.095 1.00 76.88 97 PHE A O 1
ATOM 764 N N . LEU A 1 98 ? -15.301 0.913 18.389 1.00 75.50 98 LEU A N 1
ATOM 765 C CA . LEU A 1 98 ? -15.375 -0.290 19.203 1.00 75.50 98 LEU A CA 1
ATOM 766 C C . LEU A 1 98 ? -13.965 -0.829 19.408 1.00 75.50 98 LEU A C 1
ATOM 768 O O . LEU A 1 98 ? -13.279 -1.188 18.445 1.00 75.50 98 LEU A O 1
ATOM 772 N N . LEU A 1 99 ? -13.531 -0.879 20.658 1.00 77.12 99 LEU A N 1
ATOM 773 C CA . LEU A 1 99 ? -12.233 -1.409 21.035 1.00 77.12 99 LEU A CA 1
ATOM 774 C C . LEU A 1 99 ? -12.449 -2.714 21.776 1.00 77.12 99 LEU A C 1
ATOM 776 O O . LEU A 1 99 ? -13.182 -2.762 22.755 1.00 77.12 99 LEU A O 1
ATOM 780 N N . LEU A 1 100 ? -11.796 -3.767 21.314 1.00 78.31 100 LEU A N 1
ATOM 781 C CA . LEU A 1 100 ? -11.739 -5.037 22.010 1.00 78.31 100 LEU A CA 1
ATOM 782 C C . LEU A 1 100 ? -10.324 -5.208 22.549 1.00 78.31 100 LEU A C 1
ATOM 784 O O . LEU A 1 100 ? -9.361 -5.127 21.789 1.00 78.31 100 LEU A O 1
ATOM 788 N N . ALA A 1 101 ? -10.197 -5.444 23.846 1.00 78.06 101 ALA A N 1
ATOM 789 C CA . ALA A 1 101 ? -8.925 -5.713 24.497 1.00 78.06 101 ALA A CA 1
ATOM 790 C C . ALA A 1 101 ? -8.996 -7.021 25.286 1.00 78.06 101 ALA A C 1
ATOM 792 O O . ALA A 1 101 ? -10.037 -7.368 25.840 1.00 78.06 101 ALA A O 1
ATOM 793 N N . ALA A 1 102 ? -7.883 -7.744 25.334 1.00 78.62 102 ALA A N 1
ATOM 794 C CA . ALA A 1 102 ? -7.764 -9.017 26.028 1.00 78.62 102 ALA A CA 1
ATOM 795 C C . ALA A 1 102 ? -6.421 -9.115 26.763 1.00 78.62 102 ALA A C 1
ATOM 797 O O . ALA A 1 102 ? -5.377 -8.698 26.248 1.00 78.62 102 ALA A O 1
ATOM 798 N N . GLY A 1 103 ? -6.456 -9.650 27.981 1.00 78.19 103 GLY A N 1
ATOM 799 C CA . GLY A 1 103 ? -5.310 -9.698 28.889 1.00 78.19 103 GLY A CA 1
ATOM 800 C C . GLY A 1 103 ? -5.506 -10.687 30.034 1.00 78.19 103 GLY A C 1
ATOM 801 O O . GLY A 1 103 ? -6.369 -11.564 29.956 1.00 78.19 103 GLY A O 1
ATOM 802 N N . SER A 1 104 ? -4.710 -10.526 31.088 1.00 77.56 104 SER A N 1
ATOM 803 C CA . SER A 1 104 ? -4.804 -11.338 32.301 1.00 77.56 104 SER A CA 1
ATOM 804 C C . SER A 1 104 ? -5.378 -10.532 33.462 1.00 77.56 104 SER A C 1
ATOM 806 O O . SER A 1 104 ? -5.257 -9.308 33.528 1.00 77.56 104 SER A O 1
ATOM 808 N N . ALA A 1 105 ? -5.999 -11.233 34.400 1.00 75.81 105 ALA A N 1
ATOM 809 C CA . ALA A 1 105 ? -6.393 -10.687 35.687 1.00 75.81 105 ALA A CA 1
ATOM 810 C C . ALA A 1 105 ? -5.471 -11.256 36.773 1.00 75.81 105 ALA A C 1
ATOM 812 O O . ALA A 1 105 ? -5.104 -12.429 36.726 1.00 75.81 105 ALA A O 1
ATOM 813 N N . ILE A 1 106 ? -5.081 -10.421 37.733 1.00 72.12 106 ILE A N 1
ATOM 814 C CA . ILE A 1 106 ? -4.344 -10.820 38.937 1.00 72.12 106 ILE A CA 1
ATOM 815 C C . ILE A 1 106 ? -5.143 -10.416 40.180 1.00 72.12 106 ILE A C 1
ATOM 817 O O . ILE A 1 106 ? -6.149 -9.712 40.090 1.00 72.12 106 ILE A O 1
ATOM 821 N N . THR A 1 107 ? -4.684 -10.836 41.357 1.00 69.19 107 THR A N 1
ATOM 822 C CA . THR A 1 107 ? -5.316 -10.532 42.653 1.00 69.19 107 THR A CA 1
ATOM 823 C C . THR A 1 107 ? -5.545 -9.037 42.885 1.00 69.19 107 THR A C 1
ATOM 825 O O . THR A 1 107 ? -6.566 -8.656 43.446 1.00 69.19 107 THR A O 1
ATOM 828 N N . SER A 1 108 ? -4.622 -8.181 42.436 1.00 66.38 108 SER A N 1
ATOM 829 C CA . SER A 1 108 ? -4.686 -6.724 42.615 1.00 66.38 108 SER A CA 1
ATOM 830 C C . SER A 1 108 ? -5.457 -5.977 41.519 1.00 66.38 108 SER A C 1
ATOM 832 O O . SER A 1 108 ? -5.582 -4.755 41.599 1.00 66.38 108 SER A O 1
ATOM 834 N N . GLY A 1 109 ? -5.984 -6.674 40.505 1.00 71.44 109 GLY A N 1
ATOM 835 C CA . GLY A 1 109 ? -6.782 -6.070 39.440 1.00 71.44 109 GLY A CA 1
ATOM 836 C C . GLY A 1 109 ? -6.446 -6.577 38.039 1.00 71.44 109 GLY A C 1
ATOM 837 O O . GLY A 1 109 ? -5.843 -7.633 37.845 1.00 71.44 109 GLY A O 1
ATOM 838 N N . LEU A 1 110 ? -6.873 -5.814 37.036 1.00 75.56 110 LEU A N 1
ATOM 839 C CA . LEU A 1 110 ? -6.635 -6.135 35.631 1.00 75.56 110 LEU A CA 1
ATOM 840 C C . LEU A 1 110 ? -5.231 -5.701 35.211 1.00 75.56 110 LEU A C 1
ATOM 842 O O . LEU A 1 110 ? -4.809 -4.582 35.508 1.00 75.56 110 LEU A O 1
ATOM 846 N N . THR A 1 111 ? -4.512 -6.570 34.501 1.00 75.69 111 THR A N 1
ATOM 847 C CA . THR A 1 111 ? -3.200 -6.220 33.951 1.00 75.69 111 THR A CA 1
ATOM 848 C C . THR A 1 111 ? -3.334 -5.534 32.596 1.00 75.69 111 THR A C 1
ATOM 850 O O . THR A 1 111 ? -4.406 -5.485 31.984 1.00 75.69 111 THR A O 1
ATOM 853 N N . GLN A 1 112 ? -2.226 -4.970 32.114 1.00 74.38 112 GLN A N 1
ATOM 854 C CA . GLN A 1 112 ? -2.175 -4.414 30.771 1.00 74.38 112 GLN A CA 1
ATOM 855 C C . GLN A 1 112 ? -2.479 -5.508 29.739 1.00 74.38 112 GLN A C 1
ATOM 857 O O . GLN A 1 112 ? -1.895 -6.592 29.760 1.00 74.38 112 GLN A O 1
ATOM 862 N N . HIS A 1 113 ? -3.408 -5.213 28.833 1.00 71.69 113 HIS A N 1
ATOM 863 C CA . HIS A 1 113 ? -3.790 -6.124 27.763 1.00 71.69 113 HIS A CA 1
ATOM 864 C C . HIS A 1 113 ? -2.616 -6.372 26.804 1.00 71.69 113 HIS A C 1
ATOM 866 O O . HIS A 1 113 ? -1.849 -5.463 26.489 1.00 71.69 113 HIS A O 1
ATOM 872 N N . SER A 1 114 ? -2.502 -7.602 26.307 1.00 69.19 114 SER A N 1
ATOM 873 C CA . SER A 1 114 ? -1.533 -7.979 25.268 1.00 69.19 114 SER A CA 1
ATOM 874 C C . SER A 1 114 ? -2.157 -7.985 23.873 1.00 69.19 114 SER A C 1
ATOM 876 O O . SER A 1 114 ? -1.449 -7.894 22.873 1.00 69.19 114 SER A O 1
ATOM 878 N N . THR A 1 115 ? -3.486 -8.078 23.803 1.00 65.94 115 THR A N 1
ATOM 879 C CA . THR A 1 115 ? -4.247 -8.163 22.557 1.00 65.94 115 THR A CA 1
ATOM 880 C C . THR A 1 115 ? -5.215 -6.996 22.468 1.00 65.94 115 THR A C 1
ATOM 882 O O . THR A 1 115 ? -5.994 -6.769 23.394 1.00 65.94 115 THR A O 1
ATOM 885 N N . THR A 1 116 ? -5.192 -6.275 21.346 1.00 70.62 116 THR A N 1
ATOM 886 C CA . THR A 1 116 ? -6.130 -5.187 21.050 1.00 70.62 116 THR A CA 1
ATOM 887 C C . THR A 1 116 ? -6.628 -5.257 19.615 1.00 70.62 116 THR A C 1
ATOM 889 O O . THR A 1 116 ? -5.902 -5.614 18.689 1.00 70.62 116 THR A O 1
ATOM 892 N N . ALA A 1 117 ? -7.886 -4.884 19.425 1.00 65.88 117 ALA A N 1
ATOM 893 C CA . ALA A 1 117 ? -8.489 -4.644 18.129 1.00 65.88 117 ALA A CA 1
ATOM 894 C C . ALA A 1 117 ? -9.340 -3.377 18.213 1.00 65.88 117 ALA A C 1
ATOM 896 O O . ALA A 1 117 ? -10.022 -3.148 19.208 1.00 65.88 117 ALA A O 1
ATOM 897 N N . VAL A 1 118 ? -9.304 -2.560 17.164 1.00 71.62 118 VAL A N 1
ATOM 898 C CA . VAL A 1 118 ? -10.047 -1.298 17.086 1.00 71.62 118 VAL A CA 1
ATOM 899 C C . VAL A 1 118 ? -10.853 -1.296 15.792 1.00 71.62 118 VAL A C 1
ATOM 901 O O . VAL A 1 118 ? -10.329 -1.647 14.730 1.00 71.62 118 VAL A O 1
ATOM 904 N N . SER A 1 119 ? -12.137 -0.952 15.866 1.00 64.94 119 SER A N 1
ATOM 905 C CA . SER A 1 119 ? -12.968 -0.753 14.679 1.00 64.94 119 SER A CA 1
ATOM 906 C C . SER A 1 119 ? -12.672 0.592 14.014 1.00 64.94 119 SER A C 1
ATOM 908 O O . SER A 1 119 ? -12.052 1.471 14.596 1.00 64.94 119 SER A O 1
ATOM 910 N N . SER A 1 120 ? -13.171 0.793 12.796 1.00 65.88 120 SER A N 1
ATOM 911 C CA . SER A 1 120 ? -13.338 2.149 12.265 1.00 65.88 120 SER A CA 1
ATOM 912 C C . SER A 1 120 ? -14.472 2.872 13.001 1.00 65.88 120 SER A C 1
ATOM 914 O O . SER A 1 120 ? -15.354 2.208 13.557 1.00 65.88 120 SER A O 1
ATOM 916 N N . SER A 1 121 ? -14.463 4.205 12.952 1.00 74.94 121 SER A N 1
ATOM 917 C CA . SER A 1 121 ? -15.573 5.045 13.414 1.00 74.94 121 SER A CA 1
ATOM 918 C C . SER A 1 121 ? -16.857 4.689 12.661 1.00 74.94 121 SER A C 1
ATOM 920 O O . SER A 1 121 ? -16.833 4.590 11.430 1.00 74.94 121 SER A O 1
ATOM 922 N N . ARG A 1 122 ? -17.962 4.450 13.374 1.00 71.44 122 ARG A N 1
ATOM 923 C CA . ARG A 1 122 ? -19.257 4.080 12.773 1.00 71.44 122 ARG A CA 1
ATOM 924 C C . ARG A 1 122 ? -20.437 4.341 13.705 1.00 71.44 122 ARG A C 1
ATOM 926 O O . ARG A 1 122 ? -20.235 4.444 14.912 1.00 71.44 122 ARG A O 1
ATOM 933 N N . LEU A 1 123 ? -21.655 4.393 13.168 1.00 79.38 123 LEU A N 1
ATOM 934 C CA . LEU A 1 123 ? -22.863 4.422 13.995 1.00 79.38 123 LEU A CA 1
ATOM 935 C C . LEU A 1 123 ? -23.118 3.019 14.571 1.00 79.38 123 LEU A C 1
ATOM 937 O O . LEU A 1 123 ? -22.859 2.015 13.900 1.00 79.38 123 LEU A O 1
ATOM 941 N N . LEU A 1 124 ? -23.618 2.923 15.810 1.00 74.94 124 LEU A N 1
ATOM 942 C CA . LEU A 1 124 ? -24.013 1.620 16.372 1.00 74.94 124 LEU A CA 1
ATOM 943 C C . LEU A 1 124 ? -25.219 1.021 15.630 1.00 74.94 124 LEU A C 1
ATOM 945 O O . LEU A 1 124 ? -25.311 -0.197 15.526 1.00 74.94 124 LEU A O 1
ATOM 949 N N . THR A 1 125 ? -26.091 1.852 15.059 1.00 71.31 125 THR A N 1
ATOM 950 C CA . THR A 1 125 ? -27.232 1.429 14.225 1.00 71.31 125 THR A CA 1
ATOM 951 C C . THR A 1 125 ? -26.812 0.748 12.922 1.00 71.31 125 THR A C 1
ATOM 953 O O . THR A 1 125 ? -27.569 -0.050 12.377 1.00 71.31 125 THR A O 1
ATOM 956 N N . ASP A 1 126 ? -25.571 0.948 12.461 1.00 66.50 126 ASP A N 1
ATOM 957 C CA . ASP A 1 126 ? -25.011 0.205 11.323 1.00 66.50 126 ASP A CA 1
ATOM 958 C C . ASP A 1 126 ? -24.740 -1.278 11.660 1.00 66.50 126 ASP A C 1
ATOM 960 O O . ASP A 1 126 ? -24.305 -2.053 10.801 1.00 66.50 126 ASP A O 1
ATOM 964 N N . TYR A 1 127 ? -24.894 -1.680 12.924 1.00 59.41 127 TYR A N 1
ATOM 965 C CA . TYR A 1 127 ? -24.711 -3.049 13.388 1.00 59.41 127 TYR A CA 1
ATOM 966 C C . TYR A 1 127 ? -26.053 -3.793 13.313 1.00 59.41 127 TYR A C 1
ATOM 968 O O . TYR A 1 127 ? -26.873 -3.707 14.217 1.00 59.41 127 TYR A O 1
ATOM 976 N N . GLY A 1 128 ? -26.274 -4.535 12.223 1.00 49.62 128 GLY A N 1
ATOM 977 C CA . GLY A 1 128 ? -27.459 -5.392 12.054 1.00 49.62 128 GLY A CA 1
ATOM 978 C C . GLY A 1 128 ? -28.446 -4.955 10.970 1.00 49.62 128 GLY A C 1
ATOM 979 O O . GLY A 1 128 ? -29.349 -5.720 10.652 1.00 49.62 128 GLY A O 1
ATOM 980 N N . ALA A 1 129 ? -28.259 -3.793 10.341 1.00 47.25 129 ALA A N 1
ATOM 981 C CA . ALA A 1 129 ? -29.008 -3.455 9.136 1.00 47.25 129 ALA A CA 1
ATOM 982 C C . ALA A 1 129 ? -28.484 -4.282 7.946 1.00 47.25 129 ALA A C 1
ATOM 984 O O . ALA A 1 129 ? -27.338 -4.106 7.525 1.00 47.25 129 ALA A O 1
ATOM 985 N N . GLU A 1 130 ? -29.328 -5.136 7.357 1.00 41.03 130 GLU A N 1
ATOM 986 C CA . GLU A 1 130 ? -29.081 -5.891 6.109 1.00 41.03 130 GLU A CA 1
ATOM 987 C C . GLU A 1 130 ? -28.851 -5.003 4.860 1.00 41.03 130 GLU A C 1
ATOM 989 O O . GLU A 1 130 ? -28.844 -5.478 3.729 1.00 41.03 130 GLU A O 1
ATOM 994 N N . GLY A 1 131 ? -28.598 -3.707 5.039 1.00 45.97 131 GLY A N 1
ATOM 995 C CA . GLY A 1 131 ? -28.421 -2.732 3.969 1.00 45.97 131 GLY A CA 1
ATOM 996 C C . GLY A 1 131 ? -27.524 -1.564 4.363 1.00 45.97 131 GLY A C 1
ATOM 997 O O . GLY A 1 131 ? -27.819 -0.428 4.005 1.00 45.97 131 GLY A O 1
ATOM 998 N N . SER A 1 132 ? -26.444 -1.799 5.120 1.00 43.41 132 SER A N 1
ATOM 999 C CA . SER A 1 132 ? -25.488 -0.729 5.422 1.00 43.41 132 SER A CA 1
ATOM 1000 C C . SER A 1 132 ? -24.900 -0.167 4.121 1.00 43.41 132 SER A C 1
ATOM 1002 O O . SER A 1 132 ? -24.225 -0.883 3.383 1.00 43.41 132 SER A O 1
ATOM 1004 N N . THR A 1 133 ? -25.084 1.129 3.883 1.00 53.22 133 THR A N 1
ATOM 1005 C CA . THR A 1 133 ? -24.521 1.924 2.773 1.00 53.22 133 THR A CA 1
ATOM 1006 C C . THR A 1 133 ? -22.983 2.017 2.783 1.00 53.22 133 THR A C 1
ATOM 1008 O O . THR A 1 133 ? -22.388 2.705 1.957 1.00 53.22 133 THR A O 1
ATOM 1011 N N . GLY A 1 134 ? -22.319 1.309 3.703 1.00 55.91 134 GLY A N 1
ATOM 1012 C CA . GLY A 1 134 ? -20.871 1.184 3.811 1.00 55.91 134 GLY A CA 1
ATOM 1013 C C . GLY A 1 134 ? -20.342 -0.152 3.284 1.00 55.91 134 GLY A C 1
ATOM 1014 O O . GLY A 1 134 ? -21.009 -1.186 3.313 1.00 55.91 134 GLY A O 1
ATOM 1015 N N . LEU A 1 135 ? -19.091 -0.142 2.828 1.00 66.69 135 LEU A N 1
ATOM 1016 C CA . LEU A 1 135 ? -18.411 -1.327 2.316 1.00 66.69 135 LEU A CA 1
ATOM 1017 C C . LEU A 1 135 ? -18.339 -2.432 3.390 1.00 66.69 135 LEU A C 1
ATOM 1019 O O . LEU A 1 135 ? -17.788 -2.217 4.472 1.00 66.69 135 LEU A O 1
ATOM 1023 N N . SER A 1 136 ? -18.842 -3.635 3.081 1.00 77.44 136 SER A N 1
ATOM 1024 C CA . SER A 1 136 ? -18.763 -4.791 3.989 1.00 77.44 136 SER A CA 1
ATOM 1025 C C . SER A 1 136 ? -17.331 -5.013 4.490 1.00 77.44 136 SER A C 1
ATOM 1027 O O . SER A 1 136 ? -16.361 -4.911 3.730 1.00 77.44 136 SER A O 1
ATOM 1029 N N . SER A 1 137 ? -17.187 -5.376 5.770 1.00 71.62 137 SER A N 1
ATOM 1030 C CA . SER A 1 137 ? -15.879 -5.596 6.404 1.00 71.62 137 SER A CA 1
ATOM 1031 C C . SER A 1 137 ? -15.005 -6.608 5.646 1.00 71.62 137 SER A C 1
ATOM 1033 O O . SER A 1 137 ? -13.781 -6.457 5.600 1.00 71.62 137 SER A O 1
ATOM 1035 N N . THR A 1 138 ? -15.626 -7.596 4.994 1.00 76.62 138 THR A N 1
ATOM 1036 C CA . THR A 1 138 ? -14.959 -8.582 4.135 1.00 76.62 138 THR A CA 1
ATOM 1037 C C . THR A 1 138 ? -14.402 -7.942 2.868 1.00 76.62 138 THR A C 1
ATOM 1039 O O . THR A 1 138 ? -13.246 -8.177 2.516 1.00 76.62 138 THR A O 1
ATOM 1042 N N . VAL A 1 139 ? -15.196 -7.107 2.194 1.00 82.12 139 VAL A N 1
ATOM 1043 C CA . VAL A 1 139 ? -14.787 -6.423 0.960 1.00 82.12 139 VAL A CA 1
ATOM 1044 C C . VAL A 1 139 ? -13.673 -5.422 1.257 1.00 82.12 139 VAL A C 1
ATOM 1046 O O . VAL A 1 139 ? -12.654 -5.429 0.571 1.00 82.12 139 VAL A O 1
ATOM 1049 N N . ARG A 1 140 ? -13.782 -4.663 2.355 1.00 83.12 140 ARG A N 1
ATOM 1050 C CA . ARG A 1 140 ? -12.713 -3.770 2.825 1.00 83.12 140 ARG A CA 1
ATOM 1051 C C . ARG A 1 140 ? -11.389 -4.510 3.028 1.00 83.12 140 ARG A C 1
ATOM 1053 O O . ARG A 1 140 ? -10.358 -4.084 2.516 1.00 83.12 140 ARG A O 1
ATOM 1060 N N . LYS A 1 141 ? -11.405 -5.652 3.728 1.00 82.19 141 LYS A N 1
ATOM 1061 C CA . LYS A 1 141 ? -10.200 -6.481 3.924 1.00 82.19 141 LYS A CA 1
ATOM 1062 C C . LYS A 1 141 ? -9.623 -6.980 2.596 1.00 82.19 141 LYS A C 1
ATOM 1064 O O . LYS A 1 141 ? -8.404 -7.004 2.443 1.00 82.19 141 LYS A O 1
ATOM 1069 N N . ARG A 1 142 ? -10.473 -7.368 1.637 1.00 85.19 142 ARG A N 1
ATOM 1070 C CA . ARG A 1 142 ? -10.036 -7.791 0.295 1.00 85.19 142 ARG A CA 1
ATOM 1071 C C . ARG A 1 142 ? -9.361 -6.652 -0.467 1.00 85.19 142 ARG A C 1
ATOM 1073 O O . ARG A 1 142 ? -8.300 -6.885 -1.032 1.00 85.19 142 ARG A O 1
ATOM 1080 N N . LEU A 1 143 ? -9.909 -5.437 -0.424 1.00 91.00 143 LEU A N 1
ATOM 1081 C CA . LEU A 1 143 ? -9.297 -4.262 -1.056 1.00 91.00 143 LEU A CA 1
ATOM 1082 C C . LEU A 1 143 ? -7.929 -3.918 -0.453 1.00 91.00 143 LEU A C 1
ATOM 1084 O O . LEU A 1 143 ? -6.986 -3.671 -1.198 1.00 91.00 143 LEU A O 1
ATOM 1088 N N . ILE A 1 144 ? -7.789 -3.973 0.875 1.00 88.88 144 ILE A N 1
ATOM 1089 C CA . ILE A 1 144 ? -6.497 -3.748 1.550 1.00 88.88 144 ILE A CA 1
ATOM 1090 C C . ILE A 1 144 ? -5.466 -4.808 1.124 1.00 88.88 144 ILE A C 1
ATOM 1092 O O . ILE A 1 144 ? -4.313 -4.481 0.845 1.00 88.88 144 ILE A O 1
ATOM 1096 N N . LYS A 1 145 ? -5.873 -6.081 1.024 1.00 85.25 145 LYS A N 1
ATOM 1097 C CA . LYS A 1 145 ? -4.994 -7.155 0.529 1.00 85.25 145 LYS A CA 1
ATOM 1098 C C . LYS A 1 145 ? -4.620 -6.960 -0.941 1.00 85.25 145 LYS A C 1
ATOM 1100 O O . LYS A 1 145 ? -3.453 -7.122 -1.287 1.00 85.25 145 LYS A O 1
ATOM 1105 N N . ALA A 1 146 ? -5.580 -6.589 -1.788 1.00 91.06 146 ALA A N 1
ATOM 1106 C CA . ALA A 1 146 ? -5.334 -6.294 -3.196 1.00 91.06 146 ALA A CA 1
ATOM 1107 C C . ALA A 1 146 ? -4.338 -5.137 -3.352 1.00 91.06 146 ALA A C 1
ATOM 1109 O O . ALA A 1 146 ? -3.373 -5.274 -4.097 1.00 91.06 146 ALA A O 1
ATOM 1110 N N . HIS A 1 147 ? -4.502 -4.058 -2.580 1.00 94.75 147 HIS A N 1
ATOM 1111 C CA . HIS A 1 147 ? -3.550 -2.949 -2.532 1.00 94.75 147 HIS A CA 1
ATOM 1112 C C . HIS A 1 147 ? -2.117 -3.440 -2.263 1.00 94.75 147 HIS A C 1
ATOM 1114 O O . HIS A 1 147 ? -1.202 -3.158 -3.041 1.00 94.75 147 HIS A O 1
ATOM 1120 N N . ALA A 1 148 ? -1.931 -4.238 -1.206 1.00 90.69 148 ALA A N 1
ATOM 1121 C CA . ALA A 1 148 ? -0.620 -4.766 -0.837 1.00 90.69 148 ALA A CA 1
ATOM 1122 C C . ALA A 1 148 ? 0.001 -5.634 -1.948 1.00 90.69 148 ALA A C 1
ATOM 1124 O O . ALA A 1 148 ? 1.158 -5.430 -2.311 1.00 90.69 148 ALA A O 1
ATOM 1125 N N . ILE A 1 149 ? -0.771 -6.561 -2.527 1.00 89.62 149 ILE A N 1
ATOM 1126 C CA . ILE A 1 149 ? -0.300 -7.452 -3.603 1.00 89.62 149 ILE A CA 1
ATOM 1127 C C . ILE A 1 149 ? 0.109 -6.643 -4.838 1.00 89.62 149 ILE A C 1
ATOM 1129 O O . ILE A 1 149 ? 1.194 -6.847 -5.381 1.00 89.62 149 ILE A O 1
ATOM 1133 N N . LEU A 1 150 ? -0.733 -5.699 -5.263 1.00 95.25 150 LEU A N 1
ATOM 1134 C CA . LEU A 1 150 ? -0.474 -4.868 -6.436 1.00 95.25 150 LEU A CA 1
ATOM 1135 C C . LEU A 1 150 ? 0.763 -3.978 -6.243 1.00 95.25 150 LEU A C 1
ATOM 1137 O O . LEU A 1 150 ? 1.570 -3.873 -7.166 1.00 95.25 150 LEU A O 1
ATOM 1141 N N . MET A 1 151 ? 0.959 -3.392 -5.051 1.00 95.06 151 MET A N 1
ATOM 1142 C CA . MET A 1 151 ? 2.171 -2.612 -4.755 1.00 95.06 151 MET A CA 1
ATOM 1143 C C . MET A 1 151 ? 3.426 -3.489 -4.777 1.00 95.06 151 MET A C 1
ATOM 1145 O O . MET A 1 151 ? 4.435 -3.084 -5.348 1.00 95.06 151 MET A O 1
ATOM 1149 N N . ILE A 1 152 ? 3.374 -4.698 -4.213 1.00 90.75 152 ILE A N 1
ATOM 1150 C CA . ILE A 1 152 ? 4.519 -5.619 -4.229 1.00 90.75 152 ILE A CA 1
ATOM 1151 C C . ILE A 1 152 ? 4.884 -6.009 -5.665 1.00 90.75 152 ILE A C 1
ATOM 1153 O O . ILE A 1 152 ? 6.056 -5.957 -6.033 1.00 90.75 152 ILE A O 1
ATOM 1157 N N . LEU A 1 153 ? 3.896 -6.346 -6.498 1.00 90.56 153 LEU A N 1
ATOM 1158 C CA . LEU A 1 153 ? 4.137 -6.671 -7.905 1.00 90.56 153 LEU A CA 1
ATOM 1159 C C . LEU A 1 153 ? 4.720 -5.476 -8.669 1.00 90.56 153 LEU A C 1
ATOM 1161 O O . LEU A 1 153 ? 5.701 -5.631 -9.396 1.00 90.56 153 LEU A O 1
ATOM 1165 N N . ALA A 1 154 ? 4.165 -4.277 -8.490 1.00 95.31 154 ALA A N 1
ATOM 1166 C CA . ALA A 1 154 ? 4.677 -3.080 -9.148 1.00 95.31 154 ALA A CA 1
ATOM 1167 C C . ALA A 1 154 ? 6.141 -2.803 -8.757 1.00 95.31 154 ALA A C 1
ATOM 1169 O O . ALA A 1 154 ? 7.010 -2.725 -9.629 1.00 95.31 154 ALA A O 1
ATOM 1170 N N . TRP A 1 155 ? 6.421 -2.708 -7.455 1.00 93.06 155 TRP A N 1
ATOM 1171 C CA . TRP A 1 155 ? 7.703 -2.228 -6.935 1.00 93.06 155 TRP A CA 1
ATOM 1172 C C . TRP A 1 155 ? 8.804 -3.281 -6.879 1.00 93.06 155 TRP A C 1
ATOM 1174 O O . TRP A 1 155 ? 9.968 -2.920 -7.024 1.00 93.06 155 TRP A O 1
ATOM 1184 N N . PHE A 1 156 ? 8.476 -4.563 -6.710 1.00 89.06 156 PHE A N 1
ATOM 1185 C CA . PHE A 1 156 ? 9.491 -5.616 -6.577 1.00 89.06 156 PHE A CA 1
ATOM 1186 C C . PHE A 1 156 ? 9.570 -6.565 -7.760 1.00 89.06 156 PHE A C 1
ATOM 1188 O O . PHE A 1 156 ? 10.572 -7.256 -7.887 1.00 89.06 156 PHE A O 1
ATOM 1195 N N . PHE A 1 157 ? 8.596 -6.561 -8.669 1.00 88.12 157 PHE A N 1
ATOM 1196 C CA . PHE A 1 157 ? 8.685 -7.352 -9.894 1.00 88.12 157 PHE A CA 1
ATOM 1197 C C . PHE A 1 157 ? 8.862 -6.468 -11.131 1.00 88.12 157 PHE A C 1
ATOM 1199 O O . PHE A 1 157 ? 9.910 -6.519 -11.780 1.00 88.12 157 PHE A O 1
ATOM 1206 N N . PHE A 1 158 ? 7.891 -5.607 -11.446 1.00 93.50 158 PHE A N 1
ATOM 1207 C CA . PHE A 1 158 ? 7.907 -4.863 -12.708 1.00 93.50 158 PHE A CA 1
ATOM 1208 C C . PHE A 1 158 ? 9.007 -3.793 -12.774 1.00 93.50 158 PHE A C 1
ATOM 1210 O O . PHE A 1 158 ? 9.769 -3.771 -13.745 1.00 93.50 158 PHE A O 1
ATOM 1217 N N . VAL A 1 159 ? 9.138 -2.936 -11.752 1.00 93.12 159 VAL A N 1
ATOM 1218 C CA . VAL A 1 159 ? 10.150 -1.859 -11.756 1.00 93.12 159 VAL A CA 1
ATOM 1219 C C . VAL A 1 159 ? 11.584 -2.411 -11.766 1.00 93.12 159 VAL A C 1
ATOM 1221 O O . VAL A 1 159 ? 12.362 -1.985 -12.626 1.00 93.12 159 VAL A O 1
ATOM 1224 N N . PRO A 1 160 ? 11.976 -3.375 -10.906 1.00 89.06 160 PRO A N 1
ATOM 1225 C CA . PRO A 1 160 ? 13.325 -3.927 -10.946 1.00 89.06 160 PRO A CA 1
ATOM 1226 C C . PRO A 1 160 ? 13.620 -4.603 -12.279 1.00 89.06 160 PRO A C 1
ATOM 1228 O O . PRO A 1 160 ? 14.672 -4.346 -12.853 1.00 89.06 160 PRO A O 1
ATOM 1231 N N . THR A 1 161 ? 12.676 -5.370 -12.836 1.00 87.25 161 THR A N 1
ATOM 1232 C CA . THR A 1 161 ? 12.843 -5.977 -14.165 1.00 87.25 161 THR A CA 1
ATOM 1233 C C . THR A 1 161 ? 13.137 -4.912 -15.225 1.00 87.25 161 THR A C 1
ATOM 1235 O O . THR A 1 161 ? 14.111 -5.035 -15.968 1.00 87.25 161 THR A O 1
ATOM 1238 N N . ALA A 1 162 ? 12.384 -3.807 -15.245 1.00 90.69 162 ALA A N 1
ATOM 1239 C CA . ALA A 1 162 ? 12.619 -2.704 -16.175 1.00 90.69 162 ALA A CA 1
ATOM 1240 C C . ALA A 1 162 ? 14.015 -2.066 -16.028 1.00 90.69 162 ALA A C 1
ATOM 1242 O O . ALA A 1 162 ? 14.642 -1.691 -17.025 1.00 90.69 162 ALA A O 1
ATOM 1243 N N . VAL A 1 163 ? 14.505 -1.917 -14.794 1.00 87.50 163 VAL A N 1
ATOM 1244 C CA . VAL A 1 163 ? 15.835 -1.354 -14.499 1.00 87.50 163 VAL A CA 1
ATOM 1245 C C . VAL A 1 163 ? 16.946 -2.318 -14.911 1.00 87.50 163 VAL A C 1
ATOM 1247 O O . VAL A 1 163 ? 17.938 -1.894 -15.503 1.00 87.50 163 VAL A O 1
ATOM 1250 N N . MET A 1 164 ? 16.772 -3.610 -14.640 1.00 83.00 164 MET A N 1
ATOM 1251 C CA . MET A 1 164 ? 17.752 -4.643 -14.961 1.00 83.00 164 MET A CA 1
ATOM 1252 C C . MET A 1 164 ? 17.933 -4.803 -16.472 1.00 83.00 164 MET A C 1
ATOM 1254 O O . MET A 1 164 ? 19.069 -4.794 -16.946 1.00 83.00 164 MET A O 1
ATOM 1258 N N . PHE A 1 165 ? 16.841 -4.815 -17.247 1.00 81.81 165 PHE A N 1
ATOM 1259 C CA . PHE A 1 165 ? 16.911 -4.806 -18.715 1.00 81.81 165 PHE A CA 1
ATOM 1260 C C . PHE A 1 165 ? 17.663 -3.585 -19.257 1.00 81.81 165 PHE A C 1
ATOM 1262 O O . PHE A 1 165 ? 18.455 -3.706 -20.187 1.00 81.81 165 PHE A O 1
ATOM 1269 N N . ALA A 1 166 ? 17.459 -2.406 -18.663 1.00 81.50 166 ALA A N 1
ATOM 1270 C CA . ALA A 1 166 ? 18.164 -1.193 -19.074 1.00 81.50 166 ALA A CA 1
ATOM 1271 C C . ALA A 1 166 ? 19.656 -1.184 -18.686 1.00 81.50 166 ALA A C 1
ATOM 1273 O O . ALA A 1 166 ? 20.424 -0.405 -19.256 1.00 81.50 166 ALA A O 1
ATOM 1274 N N . ARG A 1 167 ? 20.065 -2.006 -17.709 1.00 79.94 167 ARG A N 1
ATOM 1275 C CA . ARG A 1 167 ? 21.439 -2.061 -17.193 1.00 79.94 167 ARG A CA 1
ATOM 1276 C C . ARG A 1 167 ? 22.275 -3.156 -17.846 1.00 79.94 167 ARG A C 1
ATOM 1278 O O . ARG A 1 167 ? 23.366 -2.847 -18.305 1.00 79.94 167 ARG A O 1
ATOM 1285 N N . PHE A 1 168 ? 21.774 -4.388 -17.860 1.00 74.69 168 PHE A N 1
ATOM 1286 C CA . PHE A 1 168 ? 22.512 -5.558 -18.340 1.00 74.69 168 PHE A CA 1
ATOM 1287 C C . PHE A 1 168 ? 22.267 -5.778 -19.830 1.00 74.69 168 PHE A C 1
ATOM 1289 O O . PHE A 1 168 ? 23.194 -5.791 -20.623 1.00 74.69 168 PHE A O 1
ATOM 1296 N N . LEU A 1 169 ? 21.004 -5.756 -20.254 1.00 69.62 169 LEU A N 1
ATOM 1297 C CA . LEU A 1 169 ? 20.634 -6.110 -21.628 1.00 69.62 169 LEU A CA 1
ATOM 1298 C C . LEU A 1 169 ? 20.591 -4.918 -22.592 1.00 69.62 169 LEU A C 1
ATOM 1300 O O . LEU A 1 169 ? 19.936 -4.947 -23.636 1.00 69.62 169 LEU A O 1
ATOM 1304 N N . ARG A 1 170 ? 21.281 -3.826 -22.244 1.00 71.06 170 ARG A N 1
ATOM 1305 C CA . ARG A 1 170 ? 21.339 -2.623 -23.083 1.00 71.06 170 ARG A CA 1
ATOM 1306 C C . ARG A 1 170 ? 22.138 -2.857 -24.364 1.00 71.06 170 ARG A C 1
ATOM 1308 O O . ARG A 1 170 ? 21.808 -2.257 -25.388 1.00 71.06 170 ARG A O 1
ATOM 1315 N N . ALA A 1 171 ? 23.189 -3.671 -24.274 1.00 67.75 171 ALA A N 1
ATOM 1316 C CA . ALA A 1 171 ? 24.138 -3.924 -25.354 1.00 67.75 171 ALA A CA 1
ATOM 1317 C C . ALA A 1 171 ? 23.818 -5.190 -26.162 1.00 67.75 171 ALA A C 1
ATOM 1319 O O . ALA A 1 171 ? 24.277 -5.295 -27.289 1.00 67.75 171 ALA A O 1
ATOM 1320 N N . SER A 1 172 ? 22.983 -6.088 -25.634 1.00 67.31 172 SER A N 1
ATOM 1321 C CA . SER A 1 172 ? 22.782 -7.446 -26.157 1.00 67.31 172 SER A CA 1
ATOM 1322 C C . SER A 1 172 ? 22.084 -7.534 -27.520 1.00 67.31 172 SER A C 1
ATOM 1324 O O . SER A 1 172 ? 22.170 -8.553 -28.189 1.00 67.31 172 SER A O 1
ATOM 1326 N N . TRP A 1 173 ? 21.379 -6.481 -27.955 1.00 67.44 173 TRP A N 1
ATOM 1327 C CA . TRP A 1 173 ? 20.730 -6.443 -29.276 1.00 67.44 173 TRP A CA 1
ATOM 1328 C C . TRP A 1 173 ? 20.879 -5.069 -29.941 1.00 67.44 173 TRP A C 1
ATOM 1330 O O . TRP A 1 173 ? 19.919 -4.293 -30.008 1.00 67.44 173 TRP A O 1
ATOM 1340 N N . PRO A 1 174 ? 22.077 -4.731 -30.442 1.00 64.56 174 PRO A N 1
ATOM 1341 C CA . PRO A 1 174 ? 22.358 -3.402 -30.981 1.00 64.56 174 PRO A CA 1
ATOM 1342 C C . PRO A 1 174 ? 21.703 -3.161 -32.356 1.00 64.56 174 PRO A C 1
ATOM 1344 O O . PRO A 1 174 ? 21.449 -2.012 -32.735 1.00 64.56 174 PRO A O 1
ATOM 1347 N N . THR A 1 175 ? 21.395 -4.232 -33.094 1.00 64.25 175 THR A N 1
ATOM 1348 C CA . THR A 1 175 ? 20.843 -4.204 -34.461 1.00 64.25 175 THR A CA 1
ATOM 1349 C C . THR A 1 175 ? 19.317 -4.305 -34.507 1.00 64.25 175 THR A C 1
ATOM 1351 O O . THR A 1 175 ? 18.699 -3.808 -35.448 1.00 64.25 175 THR A O 1
ATOM 1354 N N . MET A 1 176 ? 18.684 -4.876 -33.479 1.00 63.00 176 MET A N 1
ATOM 1355 C CA . MET A 1 176 ? 17.230 -5.037 -33.421 1.00 63.00 176 MET A CA 1
ATOM 1356 C C . MET A 1 176 ? 16.558 -3.753 -32.921 1.00 63.00 176 MET A C 1
ATOM 1358 O O . MET A 1 176 ? 16.577 -3.430 -31.730 1.00 63.00 176 MET A O 1
ATOM 1362 N N . LYS A 1 177 ? 15.945 -3.013 -33.850 1.00 73.12 177 LYS A N 1
ATOM 1363 C CA . LYS A 1 177 ? 15.256 -1.741 -33.582 1.00 73.12 177 LYS A CA 1
ATOM 1364 C C . LYS A 1 177 ? 13.796 -1.773 -34.048 1.00 73.12 177 LYS A C 1
ATOM 1366 O O . LYS A 1 177 ? 13.451 -1.057 -34.993 1.00 73.12 177 LYS A O 1
ATOM 1371 N N . PRO A 1 178 ? 12.918 -2.577 -33.425 1.00 65.44 178 PRO A N 1
ATOM 1372 C CA . PRO A 1 178 ? 11.497 -2.540 -33.757 1.00 65.44 178 PRO A CA 1
ATOM 1373 C C . PRO A 1 178 ? 10.958 -1.117 -33.527 1.00 65.44 178 PRO A C 1
ATOM 1375 O O . PRO A 1 178 ? 11.091 -0.558 -32.438 1.00 65.44 178 PRO A O 1
ATOM 1378 N N . GLY A 1 179 ? 10.422 -0.478 -34.571 1.00 66.06 179 GLY A N 1
ATOM 1379 C CA . GLY A 1 179 ? 9.964 0.918 -34.508 1.00 66.06 179 GLY A CA 1
ATOM 1380 C C . GLY A 1 179 ? 11.075 1.952 -34.250 1.00 66.06 179 GLY A C 1
ATOM 1381 O O . GLY A 1 179 ? 10.807 2.996 -33.661 1.00 66.06 179 GLY A O 1
ATOM 1382 N N . GLY A 1 180 ? 12.329 1.658 -34.621 1.00 69.25 180 GLY A N 1
ATOM 1383 C CA . GLY A 1 180 ? 13.458 2.600 -34.545 1.00 69.25 180 GLY A CA 1
ATOM 1384 C C . GLY A 1 180 ? 14.084 2.781 -33.153 1.00 69.25 180 GLY A C 1
ATOM 1385 O O . GLY A 1 180 ? 15.040 3.543 -33.003 1.00 69.25 180 GLY A O 1
ATOM 1386 N N . LEU A 1 181 ? 13.592 2.068 -32.136 1.00 73.44 181 LEU A N 1
ATOM 1387 C CA . LEU A 1 181 ? 14.091 2.106 -30.757 1.00 73.44 181 LEU A CA 1
ATOM 1388 C C . LEU A 1 181 ? 14.706 0.759 -30.363 1.00 73.44 181 LEU A C 1
ATOM 1390 O O . LEU A 1 181 ? 14.235 -0.294 -30.779 1.00 73.44 181 LEU A O 1
ATOM 1394 N N . LEU A 1 182 ? 15.751 0.802 -29.534 1.00 78.50 182 LEU A N 1
ATOM 1395 C CA . LEU A 1 182 ? 16.411 -0.397 -29.008 1.00 78.50 182 LEU A CA 1
ATOM 1396 C C . LEU A 1 182 ? 15.452 -1.210 -28.122 1.00 78.50 182 LEU A C 1
ATOM 1398 O O . LEU A 1 182 ? 14.671 -0.631 -27.363 1.00 78.50 182 LEU A O 1
ATOM 1402 N N . ILE A 1 183 ? 15.565 -2.541 -28.161 1.00 81.88 183 ILE A N 1
ATOM 1403 C CA . ILE A 1 183 ? 14.700 -3.472 -27.408 1.00 81.88 183 ILE A CA 1
ATOM 1404 C C . ILE A 1 183 ? 14.655 -3.144 -25.914 1.00 81.88 183 ILE A C 1
ATOM 1406 O O . ILE A 1 183 ? 13.567 -3.076 -25.340 1.00 81.88 183 ILE A O 1
ATOM 1410 N N . TRP A 1 184 ? 15.806 -2.868 -25.291 1.00 82.38 184 TRP A N 1
ATOM 1411 C CA . TRP A 1 184 ? 15.864 -2.542 -23.862 1.00 82.38 184 TRP A CA 1
ATOM 1412 C C . TRP A 1 184 ? 14.951 -1.362 -23.503 1.00 82.38 184 TRP A C 1
ATOM 1414 O O . TRP A 1 184 ? 14.371 -1.338 -22.421 1.00 82.38 184 TRP A O 1
ATOM 1424 N N . PHE A 1 185 ? 14.789 -0.392 -24.412 1.00 83.75 185 PHE A N 1
ATOM 1425 C CA . PHE A 1 185 ? 13.963 0.787 -24.177 1.00 83.75 185 PHE A CA 1
ATOM 1426 C C . PHE A 1 185 ? 12.471 0.453 -24.251 1.00 83.75 185 PHE A C 1
ATOM 1428 O O . PHE A 1 185 ? 11.691 0.985 -23.462 1.00 83.75 185 PHE A O 1
ATOM 1435 N N . HIS A 1 186 ? 12.074 -0.458 -25.145 1.00 86.62 186 HIS A N 1
ATOM 1436 C CA . HIS A 1 186 ? 10.703 -0.970 -25.184 1.00 86.62 186 HIS A CA 1
ATOM 1437 C C . HIS A 1 186 ? 10.369 -1.754 -23.926 1.00 86.62 186 HIS A C 1
ATOM 1439 O O . HIS A 1 186 ? 9.364 -1.452 -23.293 1.00 86.62 186 HIS A O 1
ATOM 1445 N N . VAL A 1 187 ? 11.232 -2.686 -23.514 1.00 88.31 187 VAL A N 1
ATOM 1446 C CA . VAL A 1 187 ? 11.018 -3.467 -22.285 1.00 88.31 187 VAL A CA 1
ATOM 1447 C C . VAL A 1 187 ? 10.959 -2.544 -21.069 1.00 88.31 187 VAL A C 1
ATOM 1449 O O . VAL A 1 187 ? 10.013 -2.619 -20.286 1.00 88.31 187 VAL A O 1
ATOM 1452 N N . HIS A 1 188 ? 11.906 -1.607 -20.953 1.00 91.25 188 HIS A N 1
ATOM 1453 C CA . HIS A 1 188 ? 11.932 -0.632 -19.867 1.00 91.25 188 HIS A CA 1
ATOM 1454 C C . HIS A 1 188 ? 10.644 0.198 -19.806 1.00 91.25 188 HIS A C 1
ATOM 1456 O O . HIS A 1 188 ? 10.077 0.375 -18.728 1.00 91.25 188 HIS A O 1
ATOM 1462 N N . ARG A 1 189 ? 10.164 0.697 -20.951 1.00 92.12 189 ARG A N 1
ATOM 1463 C CA . ARG A 1 189 ? 8.921 1.471 -21.022 1.00 92.12 189 ARG A CA 1
ATOM 1464 C C . ARG A 1 189 ? 7.716 0.612 -20.651 1.00 92.12 189 ARG A C 1
ATOM 1466 O O . ARG A 1 189 ? 6.979 0.993 -19.754 1.00 92.12 189 ARG A O 1
ATOM 1473 N N . THR A 1 190 ? 7.546 -0.545 -21.286 1.00 93.06 190 THR A N 1
ATOM 1474 C CA . THR A 1 190 ? 6.384 -1.421 -21.081 1.00 93.06 190 THR A CA 1
ATOM 1475 C C . THR A 1 190 ? 6.259 -1.863 -19.626 1.00 93.06 190 THR A C 1
ATOM 1477 O O . THR A 1 190 ? 5.192 -1.715 -19.035 1.00 93.06 190 THR A O 1
ATOM 1480 N N . PHE A 1 191 ? 7.346 -2.335 -19.010 1.00 95.06 191 PHE A N 1
ATOM 1481 C CA . PHE A 1 191 ? 7.312 -2.789 -17.618 1.00 95.06 191 PHE A CA 1
ATOM 1482 C C . PHE A 1 191 ? 7.043 -1.640 -16.635 1.00 95.06 191 PHE A C 1
ATOM 1484 O O . PHE A 1 191 ? 6.236 -1.809 -15.723 1.00 95.06 191 PHE A O 1
ATOM 1491 N N . ASN A 1 192 ? 7.636 -0.454 -16.837 1.00 95.69 192 ASN A N 1
ATOM 1492 C CA . ASN A 1 192 ? 7.321 0.709 -15.997 1.00 95.69 192 ASN A CA 1
ATOM 1493 C C . ASN A 1 192 ? 5.883 1.210 -16.203 1.00 95.69 192 ASN A C 1
ATOM 1495 O O . ASN A 1 192 ? 5.241 1.614 -15.238 1.00 95.69 192 ASN A O 1
ATOM 1499 N N . THR A 1 193 ? 5.338 1.149 -17.423 1.00 95.38 193 THR A N 1
ATOM 1500 C CA . THR A 1 193 ? 3.928 1.480 -17.674 1.00 95.38 193 THR A CA 1
ATOM 1501 C C . THR A 1 193 ? 3.000 0.517 -16.935 1.00 95.38 193 THR A C 1
ATOM 1503 O O . THR A 1 193 ? 2.075 0.973 -16.266 1.00 95.38 193 THR A O 1
ATOM 1506 N N . ILE A 1 194 ? 3.270 -0.794 -16.975 1.00 97.25 194 ILE A N 1
ATOM 1507 C CA . ILE A 1 194 ? 2.493 -1.781 -16.209 1.00 97.25 194 ILE A CA 1
ATOM 1508 C C . ILE A 1 194 ? 2.599 -1.496 -14.703 1.00 97.25 194 ILE A C 1
ATOM 1510 O O . ILE A 1 194 ? 1.577 -1.460 -14.021 1.00 97.25 194 ILE A O 1
ATOM 1514 N N . ALA A 1 195 ? 3.799 -1.215 -14.184 1.00 97.12 195 ALA A N 1
ATOM 1515 C CA . ALA A 1 195 ? 3.991 -0.872 -12.773 1.00 97.12 195 ALA A CA 1
ATOM 1516 C C . ALA A 1 195 ? 3.177 0.360 -12.343 1.00 97.12 195 ALA A C 1
ATOM 1518 O O . ALA A 1 195 ? 2.573 0.355 -11.268 1.00 97.12 195 ALA A O 1
ATOM 1519 N N . ILE A 1 196 ? 3.116 1.396 -13.184 1.00 96.88 196 ILE A N 1
ATOM 1520 C CA . ILE A 1 196 ? 2.315 2.599 -12.923 1.00 96.88 196 ILE A CA 1
ATOM 1521 C C . ILE A 1 196 ? 0.824 2.258 -12.887 1.00 96.88 196 ILE A C 1
ATOM 1523 O O . ILE A 1 196 ? 0.142 2.664 -11.948 1.00 96.88 196 ILE A O 1
ATOM 1527 N N . LEU A 1 197 ? 0.321 1.480 -13.851 1.00 97.56 197 LEU A N 1
ATOM 1528 C CA . LEU A 1 197 ? -1.089 1.071 -13.887 1.00 97.56 197 LEU A CA 1
ATOM 1529 C C . LEU A 1 197 ? -1.476 0.253 -12.648 1.00 97.56 197 LEU A C 1
ATOM 1531 O O . LEU A 1 197 ? -2.505 0.525 -12.029 1.00 97.56 197 LEU A O 1
ATOM 1535 N N . LEU A 1 198 ? -0.624 -0.691 -12.238 1.00 97.81 198 LEU A N 1
ATOM 1536 C CA . LEU A 1 198 ? -0.811 -1.456 -11.001 1.00 97.81 198 LEU A CA 1
ATOM 1537 C C . LEU A 1 198 ? -0.795 -0.548 -9.766 1.00 97.81 198 LEU A C 1
ATOM 1539 O O . LEU A 1 198 ? -1.615 -0.726 -8.868 1.00 97.81 198 LEU A O 1
ATOM 1543 N N . SER A 1 199 ? 0.093 0.447 -9.733 1.00 97.56 199 SER A N 1
ATOM 1544 C CA . SER A 1 199 ? 0.183 1.409 -8.627 1.00 97.56 199 SER A CA 1
ATOM 1545 C C . SER A 1 199 ? -1.061 2.299 -8.536 1.00 97.56 199 SER A C 1
ATOM 1547 O O . SER A 1 199 ? -1.551 2.541 -7.436 1.00 97.56 199 SER A O 1
ATOM 1549 N N . ILE A 1 200 ? -1.620 2.736 -9.672 1.00 97.94 200 ILE A N 1
ATOM 1550 C CA . ILE A 1 200 ? -2.879 3.499 -9.730 1.00 97.94 200 ILE A CA 1
ATOM 1551 C C . ILE A 1 200 ? -4.046 2.635 -9.243 1.00 97.94 200 ILE A C 1
ATOM 1553 O O . ILE A 1 200 ? -4.778 3.050 -8.347 1.00 97.94 200 ILE A O 1
ATOM 1557 N N . ALA A 1 201 ? -4.192 1.416 -9.772 1.00 98.19 201 ALA A N 1
ATOM 1558 C CA . ALA A 1 201 ? -5.241 0.490 -9.344 1.00 98.19 201 ALA A CA 1
ATOM 1559 C C . ALA A 1 201 ? -5.148 0.198 -7.838 1.00 98.19 201 ALA A C 1
ATOM 1561 O O . ALA A 1 201 ? -6.141 0.257 -7.115 1.00 98.19 201 ALA A O 1
ATOM 1562 N N . SER A 1 202 ? -3.930 -0.031 -7.348 1.00 97.50 202 SER A N 1
ATOM 1563 C CA . SER A 1 202 ? -3.651 -0.243 -5.933 1.00 97.50 202 SER A CA 1
ATOM 1564 C C . SER A 1 202 ? -4.004 0.966 -5.063 1.00 97.50 202 SER A C 1
ATOM 1566 O O . SER A 1 202 ? -4.552 0.810 -3.968 1.00 97.50 202 SER A O 1
ATOM 1568 N N . PHE A 1 203 ? -3.716 2.178 -5.542 1.00 97.31 203 PHE A N 1
ATOM 1569 C CA . PHE A 1 203 ? -4.067 3.410 -4.848 1.00 97.31 203 PHE A CA 1
ATOM 1570 C C . PHE A 1 203 ? -5.591 3.589 -4.753 1.00 97.31 203 PHE A C 1
ATOM 1572 O O . PHE A 1 203 ? -6.116 3.897 -3.685 1.00 97.31 203 PHE A O 1
ATOM 1579 N N . ILE A 1 204 ? -6.326 3.273 -5.823 1.00 97.31 204 ILE A N 1
ATOM 1580 C CA . ILE A 1 204 ? -7.798 3.278 -5.818 1.00 97.31 204 ILE A CA 1
ATOM 1581 C C . ILE A 1 204 ? -8.349 2.243 -4.827 1.00 97.31 204 ILE A C 1
ATOM 1583 O O . ILE A 1 204 ? -9.283 2.550 -4.082 1.00 97.31 204 ILE A O 1
ATOM 1587 N N . CYS A 1 205 ? -7.764 1.039 -4.760 1.00 96.25 205 CYS A N 1
ATOM 1588 C CA . CYS A 1 205 ? -8.178 0.017 -3.795 1.00 96.25 205 CYS A CA 1
ATOM 1589 C C . CYS A 1 205 ? -8.087 0.523 -2.350 1.00 96.25 205 CYS A C 1
ATOM 1591 O O . CYS A 1 205 ? -9.032 0.329 -1.584 1.00 96.25 205 CYS A O 1
ATOM 1593 N N . ILE A 1 206 ? -6.979 1.171 -1.970 1.00 95.06 206 ILE A N 1
ATOM 1594 C CA . ILE A 1 206 ? -6.791 1.635 -0.589 1.00 95.06 206 ILE A CA 1
ATOM 1595 C C . ILE A 1 206 ? -7.626 2.876 -0.263 1.00 95.06 206 ILE A C 1
ATOM 1597 O O . ILE A 1 206 ? -8.149 2.959 0.846 1.00 95.06 206 ILE A O 1
ATOM 1601 N N . LEU A 1 207 ? -7.833 3.790 -1.219 1.00 94.00 207 LEU A N 1
ATOM 1602 C CA . LEU A 1 207 ? -8.768 4.905 -1.039 1.00 94.00 207 LEU A CA 1
ATOM 1603 C C . LEU A 1 207 ? -10.189 4.383 -0.828 1.00 94.00 207 LEU A C 1
ATOM 1605 O O . LEU A 1 207 ? -10.835 4.738 0.151 1.00 94.00 207 LEU A O 1
ATOM 1609 N N . THR A 1 208 ? -10.638 3.452 -1.670 1.00 91.81 208 THR A N 1
ATOM 1610 C CA . THR A 1 208 ? -11.970 2.842 -1.548 1.00 91.81 208 THR A CA 1
ATOM 1611 C C . THR A 1 208 ? -12.125 2.083 -0.226 1.00 91.81 208 THR A C 1
ATOM 1613 O O . THR A 1 208 ? -13.165 2.167 0.422 1.00 91.81 208 THR A O 1
ATOM 1616 N N . ALA A 1 209 ? -11.085 1.369 0.221 1.00 88.00 209 ALA A N 1
ATOM 1617 C CA . ALA A 1 209 ? -11.100 0.662 1.502 1.00 88.00 209 ALA A CA 1
ATOM 1618 C C . ALA A 1 209 ? -11.226 1.598 2.716 1.00 88.00 209 ALA A C 1
ATOM 1620 O O . ALA A 1 209 ? -11.757 1.182 3.748 1.00 88.00 209 ALA A O 1
ATOM 1621 N N . ASN A 1 210 ? -10.744 2.835 2.586 1.00 85.44 210 ASN A N 1
ATOM 1622 C CA . ASN A 1 210 ? -10.800 3.872 3.613 1.00 85.44 210 ASN A CA 1
ATOM 1623 C C . ASN A 1 210 ? -11.881 4.924 3.326 1.00 85.44 210 ASN A C 1
ATOM 1625 O O . ASN A 1 210 ? -11.793 6.033 3.836 1.00 85.44 210 ASN A O 1
ATOM 1629 N N . SER A 1 211 ? -12.885 4.605 2.502 1.00 85.62 211 SER A N 1
ATOM 1630 C CA . SER A 1 211 ? -13.987 5.525 2.182 1.00 85.62 211 SER A CA 1
ATOM 1631 C C . SER A 1 211 ? -13.525 6.892 1.654 1.00 85.62 211 SER A C 1
ATOM 1633 O O . SER A 1 211 ? -14.178 7.900 1.895 1.00 85.62 211 SER A O 1
ATOM 1635 N N . TRP A 1 212 ? -12.400 6.923 0.934 1.00 86.69 212 TRP A N 1
ATOM 1636 C CA . TRP A 1 212 ? -11.753 8.133 0.411 1.00 86.69 212 TRP A CA 1
ATOM 1637 C C . TRP A 1 212 ? -11.302 9.135 1.486 1.00 86.69 212 TRP A C 1
ATOM 1639 O O . TRP A 1 212 ? -10.993 10.284 1.173 1.00 86.69 212 TRP A O 1
ATOM 1649 N N . GLU A 1 213 ? -11.207 8.703 2.744 1.00 87.31 213 GLU A N 1
ATOM 1650 C CA . GLU A 1 213 ? -10.707 9.524 3.841 1.00 87.31 213 GLU A CA 1
ATOM 1651 C C . GLU A 1 213 ? -9.174 9.528 3.889 1.00 87.31 213 GLU A C 1
ATOM 1653 O O . GLU A 1 213 ? -8.493 8.541 3.591 1.00 87.31 213 GLU A O 1
ATOM 1658 N N . TRP A 1 214 ? -8.613 10.664 4.303 1.00 88.81 214 TRP A N 1
ATOM 1659 C CA . TRP A 1 214 ? -7.175 10.816 4.486 1.00 88.81 214 TRP A CA 1
ATOM 1660 C C . TRP A 1 214 ? -6.682 10.058 5.725 1.00 88.81 214 TRP A C 1
ATOM 1662 O O . TRP A 1 214 ? -7.152 10.295 6.836 1.00 88.81 214 TRP A O 1
ATOM 1672 N N . THR A 1 215 ? -5.671 9.201 5.552 1.00 87.81 215 THR A N 1
ATOM 1673 C CA . THR A 1 215 ? -5.068 8.389 6.631 1.00 87.81 215 THR A CA 1
ATOM 1674 C C . THR A 1 215 ? -3.672 8.857 7.065 1.00 87.81 215 THR A C 1
ATOM 1676 O O . THR A 1 215 ? -3.001 8.193 7.857 1.00 87.81 215 THR A O 1
ATOM 1679 N N . GLY A 1 216 ? -3.195 9.999 6.562 1.00 89.00 216 GLY A N 1
ATOM 1680 C CA . GLY A 1 216 ? -1.888 10.560 6.920 1.00 89.00 216 GLY A CA 1
ATOM 1681 C C . GLY A 1 216 ? -1.920 11.454 8.171 1.00 89.00 216 GLY A C 1
ATOM 1682 O O . GLY A 1 216 ? -2.852 11.367 8.977 1.00 89.00 216 GLY A O 1
ATOM 1683 N N . PRO A 1 217 ? -0.902 12.310 8.384 1.00 87.75 217 PRO A N 1
ATOM 1684 C CA . PRO A 1 217 ? -0.859 13.261 9.495 1.00 87.75 217 PRO A CA 1
ATOM 1685 C C . PRO A 1 217 ? -2.134 14.103 9.584 1.00 87.75 217 PRO A C 1
ATOM 1687 O O . PRO A 1 217 ? -2.682 14.501 8.558 1.00 87.75 217 PRO A O 1
ATOM 1690 N N . GLY A 1 218 ? -2.616 14.324 10.808 1.00 80.38 218 GLY A N 1
ATOM 1691 C CA . GLY A 1 218 ? -3.913 14.958 11.075 1.00 80.38 218 GLY A CA 1
ATOM 1692 C C . GLY A 1 218 ? -5.114 14.001 11.077 1.00 80.38 218 GLY A C 1
ATOM 1693 O O . GLY A 1 218 ? -6.187 14.398 11.514 1.00 80.38 218 GLY A O 1
ATOM 1694 N N . SER A 1 219 ? -4.953 12.741 10.652 1.00 83.12 219 SER A N 1
ATOM 1695 C CA . SER A 1 219 ? -6.012 11.721 10.739 1.00 83.12 219 SER A CA 1
ATOM 1696 C C . SER A 1 219 ? -6.035 10.980 12.082 1.00 83.12 219 SER A C 1
ATOM 1698 O O . SER A 1 219 ? -5.074 11.023 12.857 1.00 83.12 219 SER A O 1
ATOM 1700 N N . GLN A 1 220 ? -7.099 10.201 12.305 1.00 77.38 220 GLN A N 1
ATOM 1701 C CA . GLN A 1 220 ? -7.245 9.283 13.445 1.00 77.38 220 GLN A CA 1
ATOM 1702 C C . GLN A 1 220 ? -6.487 7.950 13.271 1.00 77.38 220 GLN A C 1
ATOM 1704 O O . GLN A 1 220 ? -6.669 7.014 14.048 1.00 77.38 220 GLN A O 1
ATOM 1709 N N . SER A 1 221 ? -5.638 7.831 12.245 1.00 77.88 221 SER A N 1
ATOM 1710 C CA . SER A 1 221 ? -4.848 6.618 12.001 1.00 77.88 221 SER A CA 1
ATOM 1711 C C . SER A 1 221 ? -3.759 6.422 13.061 1.00 77.88 221 SER A C 1
ATOM 1713 O O . SER A 1 221 ? -3.293 7.377 13.688 1.00 77.88 221 SER A O 1
ATOM 1715 N N . SER A 1 222 ? -3.289 5.182 13.222 1.00 83.19 222 SER A N 1
ATOM 1716 C CA . SER A 1 222 ? -2.118 4.896 14.059 1.00 83.19 222 SER A CA 1
ATOM 1717 C C . SER A 1 222 ? -0.881 5.653 13.560 1.00 83.19 222 SER A C 1
ATOM 1719 O O . SER A 1 222 ? -0.762 5.947 12.368 1.00 83.19 222 SER A O 1
ATOM 1721 N N . ASP A 1 223 ? 0.078 5.932 14.444 1.00 84.06 223 ASP A N 1
ATOM 1722 C CA . ASP A 1 223 ? 1.296 6.667 14.070 1.00 84.06 223 ASP A CA 1
ATOM 1723 C C . ASP A 1 223 ? 2.072 5.992 12.935 1.00 84.06 223 ASP A C 1
ATOM 1725 O O . ASP A 1 223 ? 2.551 6.654 12.012 1.00 84.06 223 ASP A O 1
ATOM 1729 N N . TRP A 1 224 ? 2.142 4.659 12.947 1.00 86.75 224 TRP A N 1
ATOM 1730 C CA . TRP A 1 224 ? 2.740 3.890 11.857 1.00 86.75 224 TRP A CA 1
ATOM 1731 C C . TRP A 1 224 ? 1.906 3.933 10.572 1.00 86.75 224 TRP A C 1
ATOM 1733 O O . TRP A 1 224 ? 2.483 4.004 9.488 1.00 86.75 224 TRP A O 1
ATOM 1743 N N . GLY A 1 225 ? 0.572 3.971 10.669 1.00 87.56 225 GLY A N 1
ATOM 1744 C CA . GLY A 1 225 ? -0.317 4.178 9.521 1.00 87.56 225 GLY A CA 1
ATOM 1745 C C . GLY A 1 225 ? -0.114 5.544 8.857 1.00 87.56 225 GLY A C 1
ATOM 1746 O O . GLY A 1 225 ? -0.008 5.630 7.630 1.00 87.56 225 GLY A O 1
ATOM 1747 N N . LYS A 1 226 ? 0.051 6.601 9.663 1.00 89.81 226 LYS A N 1
ATOM 1748 C CA . LYS A 1 226 ? 0.348 7.961 9.181 1.00 89.81 226 LYS A CA 1
ATOM 1749 C C . LYS A 1 226 ? 1.689 8.013 8.445 1.00 89.81 226 LYS A C 1
ATOM 1751 O O . LYS A 1 226 ? 1.762 8.555 7.341 1.00 89.81 226 LYS A O 1
ATOM 1756 N N . LYS A 1 227 ? 2.736 7.410 9.024 1.00 93.19 227 LYS A N 1
ATOM 1757 C CA . LYS A 1 227 ? 4.076 7.317 8.413 1.00 93.19 227 LYS A CA 1
ATOM 1758 C C . LYS A 1 227 ? 4.054 6.523 7.106 1.00 93.19 227 LYS A C 1
ATOM 1760 O O . LYS A 1 227 ? 4.589 6.999 6.110 1.00 93.19 227 LYS A O 1
ATOM 1765 N N . HIS A 1 228 ? 3.402 5.357 7.091 1.00 94.62 228 HIS A N 1
ATOM 1766 C CA . HIS A 1 228 ? 3.240 4.542 5.884 1.00 94.62 228 HIS A CA 1
ATOM 1767 C C . HIS A 1 228 ? 2.560 5.330 4.759 1.00 94.62 228 HIS A C 1
ATOM 1769 O O . HIS A 1 228 ? 3.086 5.382 3.650 1.00 94.62 228 HIS A O 1
ATOM 1775 N N . THR A 1 229 ? 1.439 5.994 5.068 1.00 95.56 229 THR A N 1
ATOM 1776 C CA . THR A 1 229 ? 0.690 6.811 4.101 1.00 95.56 229 THR A CA 1
ATOM 1777 C C . THR A 1 229 ? 1.579 7.903 3.509 1.00 95.56 229 THR A C 1
ATOM 1779 O O . THR A 1 229 ? 1.646 8.052 2.292 1.00 95.56 229 THR A O 1
ATOM 1782 N N . MET A 1 230 ? 2.316 8.631 4.352 1.00 96.75 230 MET A N 1
ATOM 1783 C CA . MET A 1 230 ? 3.177 9.724 3.899 1.00 96.75 230 MET A CA 1
ATOM 1784 C C . MET A 1 230 ? 4.307 9.232 2.984 1.00 96.75 230 MET A C 1
ATOM 1786 O O . MET A 1 230 ? 4.475 9.732 1.874 1.00 96.75 230 MET A O 1
ATOM 1790 N N . VAL A 1 231 ? 5.057 8.217 3.424 1.00 97.31 231 VAL A N 1
ATOM 1791 C CA . VAL A 1 231 ? 6.172 7.650 2.647 1.00 97.31 231 VAL A CA 1
ATOM 1792 C C . VAL A 1 231 ? 5.669 7.053 1.326 1.00 97.31 231 VAL A C 1
ATOM 1794 O O . VAL A 1 231 ? 6.282 7.270 0.281 1.00 97.31 231 VAL A O 1
ATOM 1797 N N . GLY A 1 232 ? 4.531 6.352 1.355 1.00 97.12 232 GLY A N 1
ATOM 1798 C CA . GLY A 1 232 ? 3.903 5.767 0.171 1.00 97.12 232 GLY A CA 1
ATOM 1799 C C . GLY A 1 232 ? 3.446 6.815 -0.846 1.00 97.12 232 GLY A C 1
ATOM 1800 O O . GLY A 1 232 ? 3.714 6.659 -2.035 1.00 97.12 232 GLY A O 1
ATOM 1801 N N . ILE A 1 233 ? 2.826 7.913 -0.398 1.00 97.25 233 ILE A N 1
ATOM 1802 C CA . ILE A 1 233 ? 2.417 9.015 -1.282 1.00 97.25 233 ILE A CA 1
ATOM 1803 C C . ILE A 1 233 ? 3.627 9.667 -1.947 1.00 97.25 233 ILE A C 1
ATOM 1805 O O . ILE A 1 233 ? 3.611 9.853 -3.162 1.00 97.25 233 ILE A O 1
ATOM 1809 N N . PHE A 1 234 ? 4.704 9.955 -1.208 1.00 98.00 234 PHE A N 1
ATOM 1810 C CA . PHE A 1 234 ? 5.917 10.495 -1.828 1.00 98.00 234 PHE A CA 1
ATOM 1811 C C . PHE A 1 234 ? 6.493 9.540 -2.881 1.00 98.00 234 PHE A C 1
ATOM 1813 O O . PHE A 1 234 ? 6.843 9.983 -3.975 1.00 98.00 234 PHE A O 1
ATOM 1820 N N . ALA A 1 235 ? 6.529 8.233 -2.601 1.00 97.81 235 ALA A N 1
ATOM 1821 C CA . ALA A 1 235 ? 6.966 7.236 -3.577 1.00 97.81 235 ALA A CA 1
ATOM 1822 C C . ALA A 1 235 ? 6.092 7.237 -4.846 1.00 97.81 235 ALA A C 1
ATOM 1824 O O . ALA A 1 235 ? 6.626 7.225 -5.957 1.00 97.81 235 ALA A O 1
ATOM 1825 N N . LEU A 1 236 ? 4.762 7.298 -4.694 1.00 97.69 236 LEU A N 1
ATOM 1826 C CA . LEU A 1 236 ? 3.813 7.344 -5.811 1.00 97.69 236 LEU A CA 1
ATOM 1827 C C . LEU A 1 236 ? 3.937 8.631 -6.628 1.00 97.69 236 LEU A C 1
ATOM 1829 O O . LEU A 1 236 ? 3.980 8.557 -7.853 1.00 97.69 236 LEU A O 1
ATOM 1833 N N . CYS A 1 237 ? 4.072 9.789 -5.980 1.00 97.56 237 CYS A N 1
ATOM 1834 C CA . CYS A 1 237 ? 4.283 11.062 -6.668 1.00 97.56 237 CYS A CA 1
ATOM 1835 C C . CYS A 1 237 ? 5.545 11.020 -7.534 1.00 97.56 237 CYS A C 1
ATOM 1837 O O . CYS A 1 237 ? 5.499 11.380 -8.709 1.00 97.56 237 CYS A O 1
ATOM 1839 N N . LEU A 1 238 ? 6.664 10.529 -6.987 1.00 97.19 238 LEU A N 1
ATOM 1840 C CA . LEU A 1 238 ? 7.893 10.376 -7.764 1.00 97.19 238 LEU A CA 1
ATOM 1841 C C . LEU A 1 238 ? 7.720 9.351 -8.892 1.00 97.19 238 LEU A C 1
ATOM 1843 O O . LEU A 1 238 ? 8.175 9.608 -10.002 1.00 97.19 238 LEU A O 1
ATOM 1847 N N . CYS A 1 239 ? 7.034 8.229 -8.645 1.00 95.81 239 CYS A N 1
ATOM 1848 C CA . CYS A 1 239 ? 6.729 7.211 -9.655 1.00 95.81 239 CYS A CA 1
ATOM 1849 C C . CYS A 1 239 ? 5.935 7.793 -10.834 1.00 95.81 239 CYS A C 1
ATOM 1851 O O . CYS A 1 239 ? 6.325 7.630 -11.989 1.00 95.81 239 CYS A O 1
ATOM 1853 N N . TRP A 1 240 ? 4.852 8.517 -10.552 1.00 95.31 240 TRP A N 1
ATOM 1854 C CA . TRP A 1 240 ? 3.985 9.106 -11.571 1.00 95.31 240 TRP A CA 1
ATOM 1855 C C . TRP A 1 240 ? 4.607 10.315 -12.258 1.00 95.31 240 TRP A C 1
ATOM 1857 O O . TRP A 1 240 ? 4.222 10.624 -13.380 1.00 95.31 240 TRP A O 1
ATOM 1867 N N . LEU A 1 241 ? 5.599 10.961 -11.642 1.00 94.94 241 LEU A N 1
ATOM 1868 C CA . LEU A 1 241 ? 6.381 12.018 -12.276 1.00 94.94 241 LEU A CA 1
ATOM 1869 C C . LEU A 1 241 ? 7.354 11.468 -13.340 1.00 94.94 241 LEU A C 1
ATOM 1871 O O . LEU A 1 241 ? 7.688 12.173 -14.295 1.00 94.94 241 LEU A O 1
ATOM 1875 N N . GLN A 1 242 ? 7.792 10.208 -13.224 1.00 93.38 242 GLN A N 1
ATOM 1876 C CA . GLN A 1 242 ? 8.811 9.627 -14.109 1.00 93.38 242 GLN A CA 1
ATOM 1877 C C . GLN A 1 242 ? 8.478 9.666 -15.611 1.00 93.38 242 GLN A C 1
ATOM 1879 O O . GLN A 1 242 ? 9.370 10.014 -16.391 1.00 93.38 242 GLN A O 1
ATOM 1884 N N . PRO A 1 243 ? 7.249 9.353 -16.069 1.00 92.00 243 PRO A N 1
ATOM 1885 C CA . PRO A 1 243 ? 6.888 9.465 -17.482 1.00 92.00 243 PRO A CA 1
ATOM 1886 C C . PRO A 1 243 ? 6.983 10.897 -18.011 1.00 92.00 243 PRO A C 1
ATOM 1888 O O . PRO A 1 243 ? 7.467 11.092 -19.123 1.00 92.00 243 PRO A O 1
ATOM 1891 N N . PHE A 1 244 ? 6.586 11.896 -17.215 1.00 91.75 244 PHE A N 1
ATOM 1892 C CA . PHE A 1 244 ? 6.674 13.308 -17.602 1.00 91.75 244 PHE A CA 1
ATOM 1893 C C . PHE A 1 244 ? 8.128 13.756 -17.724 1.00 91.75 244 PHE A C 1
ATOM 1895 O O . PHE A 1 244 ? 8.499 14.391 -18.709 1.00 91.75 244 PHE A O 1
ATOM 1902 N N . ILE A 1 245 ? 8.978 13.349 -16.775 1.00 90.75 245 ILE A N 1
ATOM 1903 C CA . ILE A 1 245 ? 10.426 13.557 -16.879 1.00 90.75 245 ILE A CA 1
ATOM 1904 C C . ILE A 1 245 ? 10.937 12.913 -18.166 1.00 90.75 245 ILE A C 1
ATOM 1906 O O . ILE A 1 245 ? 11.591 13.579 -18.962 1.00 90.75 245 ILE A O 1
ATOM 1910 N N . SER A 1 246 ? 10.579 11.652 -18.417 1.00 88.69 246 SER A N 1
ATOM 1911 C CA . SER A 1 246 ? 10.984 10.910 -19.614 1.00 88.69 246 SER A CA 1
ATOM 1912 C C . SER A 1 246 ? 10.521 11.563 -20.924 1.00 88.69 246 SER A C 1
ATOM 1914 O O . SER A 1 246 ? 11.250 11.517 -21.914 1.00 88.69 246 SER A O 1
ATOM 1916 N N . ALA A 1 247 ? 9.366 12.233 -20.938 1.00 88.44 247 ALA A N 1
ATOM 1917 C CA . ALA A 1 247 ? 8.883 12.987 -22.096 1.00 88.44 247 ALA A CA 1
ATOM 1918 C C . ALA A 1 247 ? 9.749 14.223 -22.406 1.00 88.44 247 ALA A C 1
ATOM 1920 O O . ALA A 1 247 ? 9.919 14.575 -23.570 1.00 88.44 247 ALA A O 1
ATOM 1921 N N . MET A 1 248 ? 10.381 14.830 -21.395 1.00 88.25 248 MET A N 1
ATOM 1922 C CA . MET A 1 248 ? 11.332 15.943 -21.561 1.00 88.25 248 MET A CA 1
ATOM 1923 C C . MET A 1 248 ? 12.730 15.490 -22.025 1.00 88.25 248 MET A C 1
ATOM 1925 O O . MET A 1 248 ? 13.680 16.280 -22.052 1.00 88.25 248 MET A O 1
ATOM 1929 N N . ARG A 1 249 ? 12.901 14.211 -22.377 1.00 86.88 249 ARG A N 1
ATOM 1930 C CA . ARG A 1 249 ? 14.185 13.646 -22.798 1.00 86.88 249 ARG A CA 1
ATOM 1931 C C . ARG A 1 249 ? 14.678 14.282 -24.100 1.00 86.88 249 ARG A C 1
ATOM 1933 O O . ARG A 1 249 ? 14.079 14.133 -25.159 1.00 86.88 249 ARG A O 1
ATOM 1940 N N . CYS A 1 250 ? 15.861 14.884 -24.042 1.00 86.88 250 CYS A N 1
ATOM 1941 C CA . CYS A 1 250 ? 16.550 15.440 -25.206 1.00 86.88 250 CYS A CA 1
ATOM 1942 C C . CYS A 1 250 ? 17.185 14.364 -26.115 1.00 86.88 250 CYS A C 1
ATOM 1944 O O . CYS A 1 250 ? 17.351 13.198 -25.728 1.00 86.88 250 CYS A O 1
ATOM 1946 N N . ASN A 1 251 ? 17.563 14.760 -27.338 1.00 83.94 251 ASN A N 1
ATOM 1947 C CA . ASN A 1 251 ? 18.226 13.900 -28.328 1.00 83.94 251 ASN A CA 1
ATOM 1948 C C . ASN A 1 251 ? 19.473 13.198 -27.725 1.00 83.94 251 ASN A C 1
ATOM 1950 O O . ASN A 1 251 ? 20.177 13.815 -26.924 1.00 83.94 251 ASN A O 1
ATOM 1954 N N . PRO A 1 252 ? 19.759 11.922 -28.070 1.00 78.69 252 PRO A N 1
ATOM 1955 C CA . PRO A 1 252 ? 20.950 11.204 -27.604 1.00 78.69 252 PRO A CA 1
ATOM 1956 C C . PRO A 1 252 ? 22.286 11.960 -27.696 1.00 78.69 252 PRO A C 1
ATOM 1958 O O . PRO A 1 252 ? 23.114 11.769 -26.811 1.00 78.69 252 PRO A O 1
ATOM 1961 N N . ALA A 1 253 ? 22.486 12.810 -28.708 1.00 84.19 253 ALA A N 1
ATOM 1962 C CA . ALA A 1 253 ? 23.727 13.569 -28.909 1.00 84.19 253 ALA A CA 1
ATOM 1963 C C . ALA A 1 253 ? 23.776 14.918 -28.159 1.00 84.19 253 ALA A C 1
ATOM 1965 O O . ALA A 1 253 ? 24.788 15.611 -28.185 1.00 84.19 253 ALA A O 1
ATOM 1966 N N . HIS A 1 254 ? 22.689 15.323 -27.495 1.00 88.38 254 HIS A N 1
ATOM 1967 C CA . HIS A 1 254 ? 22.595 16.633 -26.855 1.00 88.38 254 HIS A CA 1
ATOM 1968 C C . HIS A 1 254 ? 23.384 16.666 -25.520 1.00 88.38 254 HIS A C 1
ATOM 1970 O O . HIS A 1 254 ? 23.199 15.769 -24.697 1.00 88.38 254 HIS A O 1
ATOM 1976 N N . PRO A 1 255 ? 24.170 17.717 -25.198 1.00 88.31 255 PRO A N 1
ATOM 1977 C CA . PRO A 1 255 ? 25.021 17.766 -23.993 1.00 88.31 255 PRO A CA 1
ATOM 1978 C C . PRO A 1 255 ? 24.243 17.606 -22.673 1.00 88.31 255 PRO A C 1
ATOM 1980 O O . PRO A 1 255 ? 24.649 16.872 -21.775 1.00 88.31 255 PRO A O 1
ATOM 1983 N N . ARG A 1 256 ? 23.040 18.195 -22.580 1.00 89.50 256 ARG A N 1
ATOM 1984 C CA . ARG A 1 256 ? 22.118 18.013 -21.433 1.00 89.50 256 ARG A CA 1
ATOM 1985 C C . ARG A 1 256 ? 21.601 16.574 -21.232 1.00 89.50 256 ARG A C 1
ATOM 1987 O O . ARG A 1 256 ? 20.923 16.314 -20.239 1.00 89.50 256 ARG A O 1
ATOM 1994 N N . ARG A 1 257 ? 21.899 15.620 -22.125 1.00 88.38 257 ARG A N 1
ATOM 1995 C CA . ARG A 1 257 ? 21.432 14.228 -22.009 1.00 88.38 257 ARG A CA 1
ATOM 1996 C C . ARG A 1 257 ? 22.008 13.522 -20.787 1.00 88.38 257 ARG A C 1
ATOM 1998 O O . ARG A 1 257 ? 21.308 12.726 -20.165 1.00 88.38 257 ARG A O 1
ATOM 2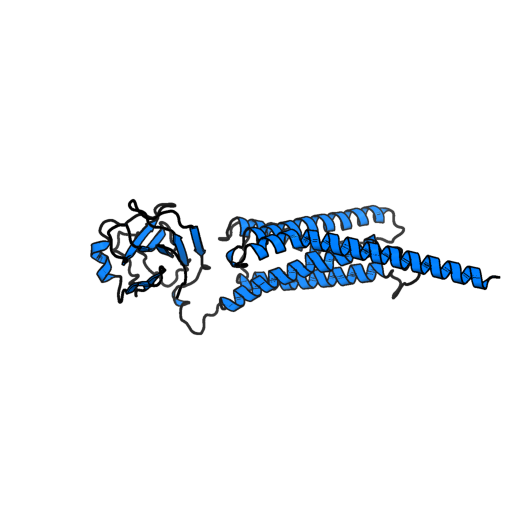005 N N . GLN A 1 258 ? 23.250 13.830 -20.421 1.00 87.00 258 GLN A N 1
ATOM 2006 C CA . GLN A 1 258 ? 23.875 13.285 -19.215 1.00 87.00 258 GLN A CA 1
ATOM 2007 C C . GLN A 1 258 ? 23.155 13.760 -17.950 1.00 87.00 258 GLN A C 1
ATOM 2009 O O . GLN A 1 258 ? 22.812 12.935 -17.105 1.00 87.00 258 GLN A O 1
ATOM 2014 N N . PHE A 1 259 ? 22.850 15.058 -17.865 1.00 89.00 259 PHE A N 1
ATOM 2015 C CA . PHE A 1 259 ? 22.075 15.628 -16.761 1.00 89.00 259 PHE A CA 1
ATOM 2016 C C . PHE A 1 259 ? 20.689 14.978 -16.651 1.00 89.00 259 PHE A C 1
ATOM 2018 O O . PHE A 1 259 ? 20.321 14.492 -15.584 1.00 89.00 259 PHE A O 1
ATOM 2025 N N . PHE A 1 260 ? 19.966 14.866 -17.771 1.00 91.69 260 PHE A N 1
ATOM 2026 C CA . PHE A 1 260 ? 18.684 14.160 -17.823 1.00 91.69 260 PHE A CA 1
ATOM 2027 C C . PHE A 1 260 ? 18.790 12.724 -17.281 1.00 91.69 260 PHE A C 1
ATOM 2029 O O . PHE A 1 260 ? 17.988 12.323 -16.439 1.00 91.69 260 PHE A O 1
ATOM 2036 N N . ASN A 1 261 ? 19.790 11.953 -17.727 1.00 88.81 261 ASN A N 1
ATOM 2037 C CA . ASN A 1 261 ? 19.964 10.565 -17.293 1.00 88.81 261 ASN A CA 1
ATOM 2038 C C . ASN A 1 261 ? 20.222 10.470 -15.777 1.00 88.81 261 ASN A C 1
ATOM 2040 O O . ASN A 1 261 ? 19.677 9.578 -15.128 1.00 88.81 261 ASN A O 1
ATOM 2044 N N . TRP A 1 262 ? 21.029 11.377 -15.213 1.00 89.06 262 TRP A N 1
ATOM 2045 C CA . TRP A 1 262 ? 21.301 11.429 -13.773 1.00 89.06 262 TRP A CA 1
ATOM 2046 C C . TRP A 1 262 ? 20.056 11.773 -12.963 1.00 89.06 262 TRP A C 1
ATOM 2048 O O . TRP A 1 262 ? 19.753 11.067 -12.004 1.00 89.06 262 TRP A O 1
ATOM 2058 N N . VAL A 1 263 ? 19.307 12.798 -13.373 1.00 91.88 263 VAL A N 1
ATOM 2059 C CA . VAL A 1 263 ? 18.076 13.218 -12.690 1.00 91.88 263 VAL A CA 1
ATOM 2060 C C . VAL A 1 263 ? 17.012 12.121 -12.757 1.00 91.88 263 VAL A C 1
ATOM 2062 O O . VAL A 1 263 ? 16.485 11.716 -11.723 1.00 91.88 263 VAL A O 1
ATOM 2065 N N . HIS A 1 264 ? 16.744 11.578 -13.948 1.00 92.62 264 HIS A N 1
ATOM 2066 C CA . HIS A 1 264 ? 15.758 10.511 -14.145 1.00 92.62 264 HIS A CA 1
ATOM 2067 C C . HIS A 1 264 ? 16.088 9.271 -13.299 1.00 92.62 264 HIS A C 1
ATOM 2069 O O . HIS A 1 264 ? 15.229 8.744 -12.585 1.00 92.62 264 HIS A O 1
ATOM 2075 N N . ARG A 1 265 ? 17.363 8.853 -13.304 1.00 90.25 265 ARG A N 1
ATOM 2076 C CA . ARG A 1 265 ? 17.851 7.742 -12.480 1.00 90.25 265 ARG A CA 1
ATOM 2077 C C . ARG A 1 265 ? 17.758 8.052 -10.986 1.00 90.25 265 ARG A C 1
ATOM 2079 O O . ARG A 1 265 ? 17.298 7.199 -10.235 1.00 90.25 265 ARG A O 1
ATOM 2086 N N . GLY A 1 266 ? 18.183 9.241 -10.560 1.00 89.62 266 GLY A N 1
ATOM 2087 C CA . GLY A 1 266 ? 18.179 9.656 -9.156 1.00 89.62 266 GLY A CA 1
ATOM 2088 C C . GLY A 1 266 ? 16.774 9.635 -8.562 1.00 89.62 266 GLY A C 1
ATOM 2089 O O . GLY A 1 266 ? 16.549 8.989 -7.541 1.00 89.62 266 GLY A O 1
ATOM 2090 N N . ILE A 1 267 ? 15.806 10.231 -9.262 1.00 94.56 267 ILE A N 1
ATOM 2091 C CA . ILE A 1 267 ? 14.394 10.216 -8.854 1.00 94.56 267 ILE A CA 1
ATOM 2092 C C . ILE A 1 267 ? 13.865 8.777 -8.779 1.00 94.56 267 ILE A C 1
ATOM 2094 O O . ILE A 1 267 ? 13.110 8.445 -7.869 1.00 94.56 267 ILE A O 1
ATOM 2098 N N . GLY A 1 268 ? 14.298 7.894 -9.686 1.00 92.50 268 GLY A N 1
ATOM 2099 C CA . GLY A 1 268 ? 13.865 6.493 -9.710 1.00 92.50 268 GLY A CA 1
ATOM 2100 C C . GLY A 1 268 ? 14.384 5.704 -8.512 1.00 92.50 268 GLY A C 1
ATOM 2101 O O . GLY A 1 268 ? 13.635 4.953 -7.892 1.00 92.50 268 GLY A O 1
ATOM 2102 N N . VAL A 1 269 ? 15.648 5.922 -8.145 1.00 90.12 269 VAL A N 1
ATOM 2103 C CA . VAL A 1 269 ? 16.262 5.304 -6.963 1.00 90.12 269 VAL A CA 1
ATOM 2104 C C . VAL A 1 269 ? 15.598 5.801 -5.680 1.00 90.12 269 VAL A C 1
ATOM 2106 O O . VAL A 1 269 ? 15.246 4.985 -4.832 1.00 90.12 269 VAL A O 1
ATOM 2109 N N . ILE A 1 270 ? 15.364 7.111 -5.550 1.00 93.56 270 ILE A N 1
ATOM 2110 C CA . ILE A 1 270 ? 14.679 7.682 -4.379 1.00 93.56 270 ILE A CA 1
ATOM 2111 C C . ILE A 1 270 ? 13.266 7.098 -4.253 1.00 93.56 270 ILE A C 1
ATOM 2113 O O . ILE A 1 270 ? 12.885 6.655 -3.170 1.00 93.56 270 ILE A O 1
ATOM 2117 N N . ALA A 1 271 ? 12.515 7.021 -5.356 1.00 96.00 271 ALA A N 1
ATOM 2118 C CA . ALA A 1 271 ? 11.181 6.423 -5.366 1.00 96.00 271 ALA A CA 1
ATOM 2119 C C . ALA A 1 271 ? 11.199 4.957 -4.895 1.00 96.00 271 ALA A C 1
ATOM 2121 O O . ALA A 1 271 ? 10.374 4.573 -4.069 1.00 96.00 271 ALA A O 1
ATOM 2122 N N . MET A 1 272 ? 12.174 4.159 -5.350 1.00 91.19 272 MET A N 1
ATOM 2123 C CA . MET A 1 272 ? 12.340 2.762 -4.930 1.00 91.19 272 MET A CA 1
ATOM 2124 C C . MET A 1 272 ? 12.661 2.624 -3.434 1.00 91.19 272 MET A C 1
ATOM 2126 O O . MET A 1 272 ? 12.106 1.754 -2.760 1.00 91.19 272 MET A O 1
ATOM 2130 N N . ILE A 1 273 ? 13.531 3.485 -2.893 1.00 89.69 273 ILE A N 1
ATOM 2131 C CA . ILE A 1 273 ? 13.875 3.486 -1.460 1.00 89.69 273 ILE A CA 1
ATOM 2132 C C . ILE A 1 273 ? 12.639 3.815 -0.616 1.00 89.69 273 ILE A C 1
ATOM 2134 O O . ILE A 1 273 ? 12.354 3.119 0.363 1.00 89.69 273 ILE A O 1
ATOM 2138 N N . LEU A 1 274 ? 11.875 4.839 -1.007 1.00 95.38 274 LEU A N 1
ATOM 2139 C CA . LEU A 1 274 ? 10.644 5.220 -0.315 1.00 95.38 274 LEU A CA 1
ATOM 2140 C C . LEU A 1 274 ? 9.594 4.104 -0.389 1.00 95.38 274 LEU A C 1
ATOM 2142 O O . LEU A 1 274 ? 9.042 3.724 0.641 1.00 95.38 274 LEU A O 1
ATOM 2146 N N . ALA A 1 275 ? 9.371 3.514 -1.566 1.00 93.94 275 ALA A N 1
ATOM 2147 C CA . ALA A 1 275 ? 8.440 2.399 -1.728 1.00 93.94 275 ALA A CA 1
ATOM 2148 C C . ALA A 1 275 ? 8.830 1.190 -0.866 1.00 93.94 275 ALA A C 1
ATOM 2150 O O . ALA A 1 275 ? 7.989 0.625 -0.166 1.00 93.94 275 ALA A O 1
ATOM 2151 N N . THR A 1 276 ? 10.120 0.844 -0.843 1.00 90.19 276 THR A N 1
ATOM 2152 C CA . THR A 1 276 ? 10.641 -0.236 0.005 1.00 90.19 276 THR A CA 1
ATOM 2153 C C . THR A 1 276 ? 10.416 0.062 1.480 1.00 90.19 276 THR A C 1
ATOM 2155 O O . THR A 1 276 ? 9.919 -0.786 2.217 1.00 90.19 276 THR A O 1
ATOM 2158 N N . THR A 1 277 ? 10.685 1.297 1.903 1.00 90.50 277 THR A N 1
ATOM 2159 C CA . THR A 1 277 ? 10.441 1.746 3.280 1.00 90.50 277 THR A CA 1
ATOM 2160 C C . THR A 1 277 ? 8.959 1.636 3.646 1.00 90.50 277 THR A C 1
ATOM 2162 O O . THR A 1 277 ? 8.629 1.112 4.710 1.00 90.50 277 THR A O 1
ATOM 2165 N N . ALA A 1 278 ? 8.050 2.059 2.762 1.00 93.38 278 ALA A N 1
ATOM 2166 C CA . ALA A 1 278 ? 6.609 1.950 2.985 1.00 93.38 278 ALA A CA 1
ATOM 2167 C C . ALA A 1 278 ? 6.160 0.488 3.150 1.00 93.38 278 ALA A C 1
ATOM 2169 O O . ALA A 1 278 ? 5.369 0.193 4.052 1.00 93.38 278 ALA A O 1
ATOM 2170 N N . VAL A 1 279 ? 6.689 -0.427 2.332 1.00 89.88 279 VAL A N 1
ATOM 2171 C CA . VAL A 1 279 ? 6.382 -1.863 2.422 1.00 89.88 279 VAL A CA 1
ATOM 2172 C C . VAL A 1 279 ? 6.933 -2.474 3.710 1.00 89.88 279 VAL A C 1
ATOM 2174 O O . VAL A 1 279 ? 6.204 -3.203 4.378 1.00 89.88 279 VAL A O 1
ATOM 2177 N N . CYS A 1 280 ? 8.155 -2.125 4.121 1.00 86.00 280 CYS A N 1
ATOM 2178 C CA . CYS A 1 280 ? 8.717 -2.579 5.396 1.00 86.00 280 CYS A CA 1
ATOM 2179 C C . CYS A 1 280 ? 7.886 -2.097 6.595 1.00 86.00 280 CYS A C 1
ATOM 2181 O O . CYS A 1 280 ? 7.600 -2.886 7.495 1.00 86.00 280 CYS A O 1
ATOM 2183 N N . ILE A 1 281 ? 7.432 -0.836 6.593 1.00 88.50 281 ILE A N 1
ATOM 2184 C CA . ILE A 1 281 ? 6.536 -0.320 7.643 1.00 88.50 281 ILE A CA 1
ATOM 2185 C C . ILE A 1 281 ? 5.243 -1.145 7.690 1.00 88.50 281 ILE A C 1
ATOM 2187 O O . ILE A 1 281 ? 4.825 -1.564 8.770 1.00 88.50 281 ILE A O 1
ATOM 2191 N N . ALA A 1 282 ? 4.622 -1.405 6.535 1.00 86.75 282 ALA A N 1
ATOM 2192 C CA . ALA A 1 282 ? 3.394 -2.196 6.467 1.00 86.75 282 ALA A CA 1
ATOM 2193 C C . ALA A 1 282 ? 3.613 -3.635 6.958 1.00 86.75 282 ALA A C 1
ATOM 2195 O O . ALA A 1 282 ? 2.806 -4.145 7.734 1.00 86.75 282 ALA A O 1
ATOM 2196 N N . ALA A 1 283 ? 4.719 -4.272 6.564 1.00 80.88 283 ALA A N 1
ATOM 2197 C CA . ALA A 1 283 ? 5.072 -5.611 7.016 1.00 80.88 283 ALA A CA 1
ATOM 2198 C C . ALA A 1 283 ? 5.214 -5.654 8.545 1.00 80.88 283 ALA A C 1
ATOM 2200 O O . ALA A 1 283 ? 4.563 -6.461 9.202 1.00 80.88 283 ALA A O 1
ATOM 2201 N N . VAL A 1 284 ? 5.997 -4.753 9.141 1.00 79.12 284 VAL A N 1
ATOM 2202 C CA . VAL A 1 284 ? 6.317 -4.795 10.578 1.00 79.12 284 VAL A CA 1
ATOM 2203 C C . VAL A 1 284 ? 5.150 -4.347 11.467 1.00 79.12 284 VAL A C 1
ATOM 2205 O O . VAL A 1 284 ? 4.961 -4.881 12.560 1.00 79.12 284 VAL A O 1
ATOM 2208 N N . HIS A 1 285 ? 4.334 -3.394 11.022 1.00 81.50 285 HIS A N 1
ATOM 2209 C CA . HIS A 1 285 ? 3.372 -2.746 11.917 1.00 81.50 285 HIS A CA 1
ATOM 2210 C C . HIS A 1 285 ? 1.910 -3.115 11.656 1.00 81.50 285 HIS A C 1
ATOM 2212 O O . HIS A 1 285 ? 1.069 -2.844 12.513 1.00 81.50 285 HIS A O 1
ATOM 2218 N N . PHE A 1 286 ? 1.560 -3.739 10.523 1.00 80.19 286 PHE A N 1
ATOM 2219 C CA . PHE A 1 286 ? 0.158 -4.057 10.199 1.00 80.19 286 PHE A CA 1
ATOM 2220 C C . PHE A 1 286 ? -0.182 -5.528 10.508 1.00 80.19 286 PHE A C 1
ATOM 2222 O O . PHE A 1 286 ? -0.656 -6.286 9.658 1.00 80.19 286 PHE A O 1
ATOM 2229 N N . LEU A 1 287 ? 0.028 -5.919 11.771 1.00 66.81 287 LEU A N 1
ATOM 2230 C CA . LEU A 1 287 ? -0.141 -7.287 12.294 1.00 66.81 287 LEU A CA 1
ATOM 2231 C C . LEU A 1 287 ? -1.565 -7.857 12.138 1.00 66.81 287 LEU A C 1
ATOM 2233 O O . LEU A 1 287 ? -1.744 -9.068 12.067 1.00 66.81 287 LEU A O 1
ATOM 2237 N N . GLY A 1 288 ? -2.588 -7.001 12.034 1.00 60.50 288 GLY A N 1
ATOM 2238 C CA . GLY A 1 288 ? -3.981 -7.432 11.854 1.00 60.50 288 GLY A CA 1
ATOM 2239 C C . GLY A 1 288 ? -4.316 -7.979 10.457 1.00 60.50 288 GLY A C 1
ATOM 2240 O O . GLY A 1 288 ? -5.382 -8.566 10.272 1.00 60.50 288 GLY A O 1
ATOM 2241 N N . ILE A 1 289 ? -3.439 -7.783 9.464 1.00 62.78 289 ILE A N 1
ATOM 2242 C CA . ILE A 1 289 ? -3.649 -8.238 8.076 1.00 62.78 289 ILE A CA 1
ATOM 2243 C C . ILE A 1 289 ? -3.019 -9.621 7.845 1.00 62.78 289 ILE A C 1
ATOM 2245 O O . ILE A 1 289 ? -3.546 -10.418 7.061 1.00 62.78 289 ILE A O 1
ATOM 2249 N N . TRP A 1 290 ? -1.924 -9.910 8.553 1.00 60.56 290 TRP A N 1
ATOM 2250 C CA . TRP A 1 290 ? -1.084 -11.091 8.374 1.00 60.56 290 TRP A CA 1
ATOM 2251 C C . TRP A 1 290 ? -0.967 -11.850 9.705 1.00 60.56 290 TRP A C 1
ATOM 2253 O O . TRP A 1 290 ? -0.114 -11.514 10.523 1.00 60.56 290 TRP A O 1
ATOM 2263 N N . PRO A 1 291 ? -1.810 -12.870 9.949 1.00 54.34 291 PRO A N 1
ATOM 2264 C CA . PRO A 1 291 ? -1.894 -13.538 11.251 1.00 54.34 291 PRO A CA 1
ATOM 2265 C C . PRO A 1 291 ? -0.646 -14.356 11.628 1.00 54.34 291 PRO A C 1
ATOM 2267 O O . PRO A 1 291 ? -0.532 -14.802 12.766 1.00 54.34 291 PRO A O 1
ATOM 2270 N N . HIS A 1 292 ? 0.309 -14.552 10.711 1.00 60.25 292 HIS A N 1
ATOM 2271 C CA . HIS A 1 292 ? 1.511 -15.344 10.961 1.00 60.25 292 HIS A CA 1
ATOM 2272 C C . HIS A 1 292 ? 2.777 -14.478 10.959 1.00 60.25 292 HIS A C 1
ATOM 2274 O O . HIS A 1 292 ? 3.037 -13.726 10.018 1.00 60.25 292 HIS A O 1
ATOM 2280 N N . LYS A 1 293 ? 3.637 -14.664 11.969 1.00 58.66 293 LYS A N 1
ATOM 2281 C CA . LYS A 1 293 ? 4.978 -14.048 12.031 1.00 58.66 293 LYS A CA 1
ATOM 2282 C C . LYS A 1 293 ? 5.820 -14.344 10.780 1.00 58.66 293 LYS A C 1
ATOM 2284 O O . LYS A 1 293 ? 6.600 -13.504 10.357 1.00 58.66 293 LYS A O 1
ATOM 2289 N N . ILE A 1 294 ? 5.599 -15.497 10.140 1.00 60.72 294 ILE A N 1
ATOM 2290 C CA . ILE A 1 294 ? 6.286 -15.916 8.908 1.00 60.72 294 ILE A CA 1
ATOM 2291 C C . ILE A 1 294 ? 6.016 -14.938 7.760 1.00 60.72 294 ILE A C 1
ATOM 2293 O O . ILE A 1 294 ? 6.959 -14.474 7.130 1.00 60.72 294 ILE A O 1
ATOM 2297 N N . SER A 1 295 ? 4.757 -14.543 7.534 1.00 57.41 295 SER A N 1
ATOM 2298 C CA . SER A 1 295 ? 4.418 -13.567 6.485 1.00 57.41 295 SER A CA 1
ATOM 2299 C C . SER A 1 295 ? 5.124 -12.226 6.682 1.00 57.41 295 SER A C 1
ATOM 2301 O O . SER A 1 295 ? 5.448 -11.569 5.703 1.00 57.41 295 SER A O 1
ATOM 2303 N N . GLN A 1 296 ? 5.424 -11.850 7.925 1.00 61.62 296 GLN A N 1
ATOM 2304 C CA . GLN A 1 296 ? 6.119 -10.615 8.269 1.00 61.62 296 GLN A CA 1
ATOM 2305 C C . GLN A 1 296 ? 7.584 -10.619 7.823 1.00 61.62 296 GLN A C 1
ATOM 2307 O O . GLN A 1 296 ? 8.055 -9.691 7.156 1.00 61.62 296 GLN A O 1
ATOM 2312 N N . THR A 1 297 ? 8.288 -11.698 8.163 1.00 62.44 297 THR A N 1
ATOM 2313 C CA . THR A 1 297 ? 9.687 -11.915 7.796 1.00 62.44 297 THR A CA 1
ATOM 2314 C C . THR A 1 297 ? 9.814 -12.124 6.292 1.00 62.44 297 THR A C 1
ATOM 2316 O O . THR A 1 297 ? 10.687 -11.536 5.659 1.00 62.44 297 THR A O 1
ATOM 2319 N N . THR A 1 298 ? 8.895 -12.887 5.693 1.00 66.88 298 THR A N 1
ATOM 2320 C CA . THR A 1 298 ? 8.852 -13.106 4.246 1.00 66.88 298 THR A CA 1
ATOM 2321 C C . THR A 1 298 ? 8.639 -11.796 3.490 1.00 66.88 298 THR A C 1
ATOM 2323 O O . THR A 1 298 ? 9.419 -11.515 2.590 1.00 66.88 298 THR A O 1
ATOM 2326 N N . LEU A 1 299 ? 7.662 -10.955 3.857 1.00 65.50 299 LEU A N 1
ATOM 2327 C CA . LEU A 1 299 ? 7.406 -9.692 3.143 1.00 65.50 299 LEU A CA 1
ATOM 2328 C C . LEU A 1 299 ? 8.562 -8.690 3.276 1.00 65.50 299 LEU A C 1
ATOM 2330 O O . LEU A 1 299 ? 8.818 -7.932 2.348 1.00 65.50 299 LEU A O 1
ATOM 2334 N N . SER A 1 300 ? 9.260 -8.699 4.415 1.00 65.00 300 SER A N 1
ATOM 2335 C CA . SER A 1 300 ? 10.392 -7.797 4.672 1.00 65.00 300 SER A CA 1
ATOM 2336 C C . SER A 1 300 ? 11.669 -8.231 3.940 1.00 65.00 300 SER A C 1
ATOM 2338 O O . SER A 1 300 ? 12.457 -7.385 3.527 1.00 65.00 300 SER A O 1
ATOM 2340 N N . LEU A 1 301 ? 11.877 -9.541 3.753 1.00 71.38 301 LEU A N 1
ATOM 2341 C CA . LEU A 1 301 ? 13.044 -10.094 3.050 1.00 71.38 301 LEU A CA 1
ATOM 2342 C C . LEU A 1 301 ? 12.818 -10.271 1.542 1.00 71.38 301 LEU A C 1
ATOM 2344 O O . LEU A 1 301 ? 13.781 -10.293 0.776 1.00 71.38 301 LEU A O 1
ATOM 2348 N N . MET A 1 302 ? 11.562 -10.366 1.099 1.00 73.25 302 MET A N 1
ATOM 2349 C CA . MET A 1 302 ? 11.184 -10.569 -0.303 1.00 73.25 302 MET A CA 1
ATOM 2350 C C . MET A 1 302 ? 11.790 -9.530 -1.264 1.00 73.25 302 MET A C 1
ATOM 2352 O O . MET A 1 302 ? 12.336 -9.957 -2.278 1.00 73.25 302 MET A O 1
ATOM 2356 N N . PRO A 1 303 ? 11.833 -8.218 -0.954 1.00 69.56 303 PRO A N 1
ATOM 2357 C CA . PRO A 1 303 ? 12.524 -7.226 -1.781 1.00 69.56 303 PRO A CA 1
ATOM 2358 C C . PRO A 1 303 ? 13.985 -7.573 -2.074 1.00 69.56 303 PRO A C 1
ATOM 2360 O O . PRO A 1 303 ? 14.428 -7.526 -3.221 1.00 69.56 303 PRO A O 1
ATOM 2363 N N . LEU A 1 304 ? 14.731 -7.953 -1.034 1.00 70.81 304 LEU A N 1
ATOM 2364 C CA . LEU A 1 304 ? 16.148 -8.288 -1.132 1.00 70.81 304 LEU A CA 1
ATOM 2365 C C . LEU A 1 304 ? 16.338 -9.576 -1.940 1.00 70.81 304 LEU A C 1
ATOM 2367 O O . LEU A 1 304 ? 17.160 -9.622 -2.852 1.00 70.81 304 LEU A O 1
ATOM 2371 N N . VAL A 1 305 ? 15.542 -10.603 -1.636 1.00 75.31 305 VAL A N 1
ATOM 2372 C CA . VAL A 1 305 ? 15.598 -11.900 -2.321 1.00 75.31 305 VAL A CA 1
ATOM 2373 C C . VAL A 1 305 ? 15.262 -11.746 -3.801 1.00 75.31 305 VAL A C 1
ATOM 2375 O O . VAL A 1 305 ? 15.994 -12.260 -4.640 1.00 75.31 305 VAL A O 1
ATOM 2378 N N . VAL A 1 306 ? 14.209 -11.001 -4.146 1.00 72.12 306 VAL A N 1
ATOM 2379 C CA . VAL A 1 306 ? 13.828 -10.785 -5.547 1.00 72.12 306 VAL A CA 1
ATOM 2380 C C . VAL A 1 306 ? 14.910 -10.011 -6.290 1.00 72.12 306 VAL A C 1
ATOM 2382 O O . VAL A 1 306 ? 15.269 -10.400 -7.395 1.00 72.12 306 VAL A O 1
ATOM 2385 N N . LEU A 1 307 ? 15.506 -8.979 -5.689 1.00 71.56 307 LEU A N 1
ATOM 2386 C CA . LEU A 1 307 ? 16.620 -8.265 -6.319 1.00 71.56 307 LEU A CA 1
ATOM 2387 C C . LEU A 1 307 ? 17.833 -9.172 -6.565 1.00 71.56 307 LEU A C 1
ATOM 2389 O O . LEU A 1 307 ? 18.429 -9.099 -7.641 1.00 71.56 307 LEU A O 1
ATOM 2393 N N . LEU A 1 308 ? 18.181 -10.041 -5.611 1.00 79.81 308 LEU A N 1
ATOM 2394 C CA . LEU A 1 308 ? 19.288 -10.992 -5.752 1.00 79.81 308 LEU A CA 1
ATOM 2395 C C . LEU A 1 308 ? 19.002 -12.049 -6.823 1.00 79.81 308 LEU A C 1
ATOM 2397 O O . LEU A 1 308 ? 19.849 -12.279 -7.685 1.00 79.81 308 LEU A O 1
ATOM 2401 N N . VAL A 1 309 ? 17.806 -12.644 -6.811 1.00 79.69 309 VAL A N 1
ATOM 2402 C CA . VAL A 1 309 ? 17.383 -13.647 -7.801 1.00 79.69 309 VAL A CA 1
ATOM 2403 C C . VAL A 1 309 ? 17.338 -13.036 -9.194 1.00 79.69 309 VAL A C 1
ATOM 2405 O O . VAL A 1 309 ? 17.933 -13.591 -10.113 1.00 79.69 309 VAL A O 1
ATOM 2408 N N . MET A 1 310 ? 16.708 -11.868 -9.356 1.00 73.00 310 MET A N 1
ATOM 2409 C CA . MET A 1 310 ? 16.686 -11.176 -10.644 1.00 73.00 310 MET A CA 1
ATOM 2410 C C . MET A 1 310 ? 18.116 -10.871 -11.097 1.00 73.00 310 MET A C 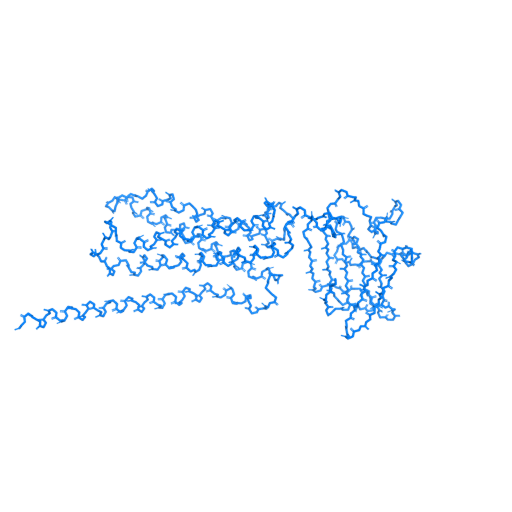1
ATOM 2412 O O . MET A 1 310 ? 18.463 -11.168 -12.233 1.00 73.00 310 MET A O 1
ATOM 2416 N N . SER A 1 311 ? 18.984 -10.368 -10.214 1.00 76.50 311 SER A N 1
ATOM 2417 C CA . SER A 1 311 ? 20.392 -10.111 -10.551 1.00 76.50 311 SER A CA 1
ATOM 2418 C C . SER A 1 311 ? 21.136 -11.357 -11.014 1.00 76.50 311 SER A C 1
ATOM 2420 O O . SER A 1 311 ? 21.807 -11.303 -12.041 1.00 76.50 311 SER A O 1
ATOM 2422 N N . ALA A 1 312 ? 20.973 -12.486 -10.324 1.00 81.00 312 ALA A N 1
ATOM 2423 C CA . ALA A 1 312 ? 21.566 -13.753 -10.736 1.00 81.00 312 ALA A CA 1
ATOM 2424 C C . ALA A 1 312 ? 21.044 -14.207 -12.110 1.00 81.00 312 ALA A C 1
ATOM 2426 O O . ALA A 1 312 ? 21.840 -14.529 -12.988 1.00 81.00 312 ALA A O 1
ATOM 2427 N N . VAL A 1 313 ? 19.724 -14.157 -12.327 1.00 80.69 313 VAL A N 1
ATOM 2428 C CA . VAL A 1 313 ? 19.093 -14.522 -13.606 1.00 80.69 313 VAL A CA 1
ATOM 2429 C C . VAL A 1 313 ? 19.614 -13.651 -14.747 1.00 80.69 313 VAL A C 1
ATOM 2431 O O . VAL A 1 313 ? 19.998 -14.180 -15.785 1.00 80.69 313 VAL A O 1
ATOM 2434 N N . PHE A 1 314 ? 19.690 -12.331 -14.563 1.00 75.81 314 PHE A N 1
ATOM 2435 C CA . PHE A 1 314 ? 20.208 -11.432 -15.596 1.00 75.81 314 PHE A CA 1
ATOM 2436 C C . PHE A 1 314 ? 21.683 -11.682 -15.903 1.00 75.81 314 PHE A C 1
ATOM 2438 O O . PHE A 1 314 ? 22.045 -11.669 -17.072 1.00 75.81 314 PHE A O 1
ATOM 2445 N N . LEU A 1 315 ? 22.516 -11.962 -14.896 1.00 78.50 315 LEU A N 1
ATOM 2446 C CA . LEU A 1 315 ? 23.916 -12.334 -15.120 1.00 78.50 315 LEU A CA 1
ATOM 2447 C C . LEU A 1 315 ? 24.045 -13.664 -15.878 1.00 78.50 315 LEU A C 1
ATOM 2449 O O . LEU A 1 315 ? 24.944 -13.812 -16.703 1.00 78.50 315 LEU A O 1
ATOM 2453 N N . CYS A 1 316 ? 23.159 -14.629 -15.620 1.00 80.06 316 CYS A N 1
ATOM 2454 C CA . CYS A 1 316 ? 23.107 -15.875 -16.383 1.00 80.06 316 CYS A CA 1
ATOM 2455 C C . CYS A 1 316 ? 22.694 -15.634 -17.841 1.00 80.06 316 CYS A C 1
ATOM 2457 O O . CYS A 1 316 ? 23.313 -16.201 -18.736 1.00 80.06 316 CYS A O 1
ATOM 2459 N N . ILE A 1 317 ? 21.686 -14.787 -18.078 1.00 77.25 317 ILE A N 1
ATOM 2460 C CA . ILE A 1 317 ? 21.238 -14.423 -19.430 1.00 77.25 317 ILE A CA 1
ATOM 2461 C C . ILE A 1 317 ? 22.356 -13.704 -20.191 1.00 77.25 317 ILE A C 1
ATOM 2463 O O . ILE A 1 317 ? 22.620 -14.054 -21.334 1.00 77.25 317 ILE A O 1
ATOM 2467 N N . ASP A 1 318 ? 23.031 -12.744 -19.559 1.00 74.25 318 ASP A N 1
ATOM 2468 C CA . ASP A 1 318 ? 24.128 -11.981 -20.168 1.00 74.25 318 ASP A CA 1
ATOM 2469 C C . ASP A 1 318 ? 25.265 -12.913 -20.614 1.00 74.25 318 ASP A C 1
ATOM 2471 O O . ASP A 1 318 ? 25.647 -12.927 -21.781 1.00 74.25 318 ASP A O 1
ATOM 2475 N N . LYS A 1 319 ? 25.693 -13.822 -19.724 1.00 78.75 319 LYS A N 1
ATOM 2476 C CA . LYS A 1 319 ? 26.687 -14.855 -20.057 1.00 78.75 319 LYS A CA 1
ATOM 2477 C C . LYS A 1 319 ? 26.238 -15.786 -21.179 1.00 78.75 319 LYS A C 1
ATOM 2479 O O . LYS A 1 319 ? 27.067 -16.215 -21.973 1.00 78.75 319 LYS A O 1
ATOM 2484 N N . PHE A 1 320 ? 24.959 -16.155 -21.216 1.00 77.81 320 PHE A N 1
ATOM 2485 C CA . PHE A 1 320 ? 24.431 -17.022 -22.267 1.00 77.81 320 PHE A CA 1
ATOM 2486 C C . PHE A 1 320 ? 24.477 -16.326 -23.634 1.00 77.81 320 PHE A C 1
ATOM 2488 O O . PHE A 1 320 ? 24.927 -16.926 -24.606 1.00 77.81 320 PHE A O 1
ATOM 2495 N N . ILE A 1 321 ? 24.093 -15.047 -23.689 1.00 74.69 321 ILE A N 1
ATOM 2496 C CA . ILE A 1 321 ? 24.157 -14.238 -24.913 1.00 74.69 321 ILE A CA 1
ATOM 2497 C C . ILE A 1 321 ? 25.607 -14.093 -25.396 1.00 74.69 321 ILE A C 1
ATOM 2499 O O . ILE A 1 321 ? 25.871 -14.315 -26.577 1.00 74.69 321 ILE A O 1
ATOM 2503 N N . ASP A 1 322 ? 26.551 -13.807 -24.494 1.00 75.62 322 ASP A N 1
ATOM 2504 C CA . ASP A 1 322 ? 27.978 -13.721 -24.837 1.00 75.62 322 ASP A CA 1
ATOM 2505 C C . ASP A 1 322 ? 28.508 -15.039 -25.433 1.00 75.62 322 ASP A C 1
ATOM 2507 O O . ASP A 1 322 ? 29.262 -15.041 -26.411 1.00 75.62 322 ASP A O 1
ATOM 2511 N N . VAL A 1 323 ? 28.107 -16.183 -24.863 1.00 74.50 323 VAL A N 1
ATOM 2512 C CA . VAL A 1 323 ? 28.489 -17.515 -25.362 1.00 74.50 323 VAL A CA 1
ATOM 2513 C C . VAL A 1 323 ? 27.924 -17.770 -26.761 1.00 74.50 323 VAL A C 1
ATOM 2515 O O . VAL A 1 323 ? 28.639 -18.304 -27.613 1.00 74.50 323 VAL A O 1
ATOM 2518 N N . ASP A 1 324 ? 26.682 -17.370 -27.025 1.00 72.31 324 ASP A N 1
ATOM 2519 C CA . ASP A 1 324 ? 26.069 -17.511 -28.347 1.00 72.31 324 ASP A CA 1
ATOM 2520 C C . ASP A 1 324 ? 26.779 -16.651 -29.407 1.00 72.31 324 ASP A C 1
ATOM 2522 O O . ASP A 1 324 ? 27.069 -17.152 -30.499 1.00 72.31 324 ASP A O 1
ATOM 2526 N N . GLU A 1 325 ? 27.152 -15.402 -29.096 1.00 76.94 325 GLU A N 1
ATOM 2527 C CA . GLU A 1 325 ? 27.940 -14.555 -30.011 1.00 76.94 325 GLU A CA 1
ATOM 2528 C C . GLU A 1 325 ? 29.339 -15.142 -30.29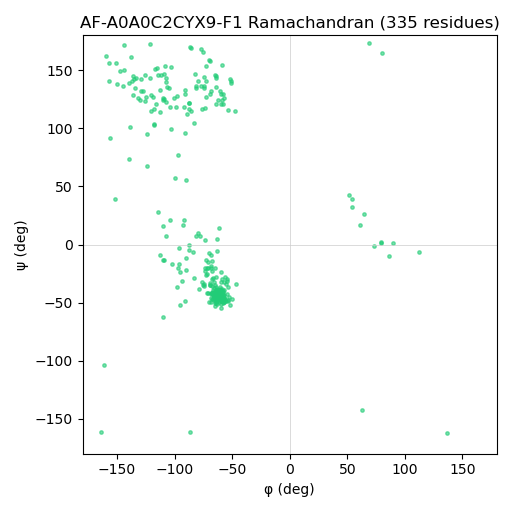0 1.00 76.94 325 GLU A C 1
ATOM 2530 O O . GLU A 1 325 ? 29.808 -15.165 -31.439 1.00 76.94 325 GLU A O 1
ATOM 2535 N N . LEU A 1 326 ? 29.999 -15.692 -29.265 1.00 76.31 326 LEU A N 1
ATOM 2536 C CA . LEU A 1 326 ? 31.279 -16.398 -29.401 1.00 76.31 326 LEU A CA 1
ATOM 2537 C C . LEU A 1 326 ? 31.162 -17.663 -30.267 1.00 76.31 326 LEU A C 1
ATOM 2539 O O . LEU A 1 326 ? 32.061 -17.971 -31.052 1.00 76.31 326 LEU A O 1
ATOM 2543 N N . ASN A 1 327 ? 30.061 -18.405 -30.160 1.00 75.19 327 ASN A N 1
ATOM 2544 C CA . ASN A 1 327 ? 29.832 -19.592 -30.984 1.00 75.19 327 ASN A CA 1
ATOM 2545 C C . ASN A 1 327 ? 29.531 -19.222 -32.445 1.00 75.19 327 ASN A C 1
ATOM 2547 O O . ASN A 1 327 ? 30.069 -19.845 -33.364 1.00 75.19 327 ASN A O 1
ATOM 2551 N N . LEU A 1 328 ? 28.727 -18.179 -32.674 1.00 75.88 328 LEU A N 1
ATOM 2552 C CA . LEU A 1 328 ? 28.427 -17.650 -34.009 1.00 75.88 328 LEU A CA 1
ATOM 2553 C C . LEU A 1 328 ? 29.683 -17.144 -34.727 1.00 75.88 328 LEU A C 1
ATOM 2555 O O . LEU A 1 328 ? 29.894 -17.477 -35.896 1.00 75.88 328 LEU A O 1
ATOM 2559 N N . SER A 1 329 ? 30.542 -16.390 -34.037 1.00 76.25 329 SER A N 1
ATOM 2560 C CA . SER A 1 329 ? 31.805 -15.899 -34.608 1.00 76.25 329 SER A CA 1
ATOM 2561 C C . SER A 1 329 ? 32.737 -17.048 -35.014 1.00 76.25 329 SER A C 1
ATOM 2563 O O . SER A 1 329 ? 33.199 -17.072 -36.158 1.00 76.25 329 SER A O 1
ATOM 2565 N N . LYS A 1 330 ? 32.910 -18.067 -34.159 1.00 75.44 330 LYS A N 1
ATOM 2566 C CA . LYS A 1 330 ? 33.698 -19.276 -34.480 1.00 75.44 330 LYS A CA 1
ATOM 2567 C C . LYS A 1 330 ? 33.150 -20.059 -35.677 1.00 75.44 330 LYS A C 1
ATOM 2569 O O . LYS A 1 330 ? 33.923 -20.541 -36.504 1.00 75.44 330 LYS A O 1
ATOM 2574 N N . MET A 1 331 ? 31.826 -20.189 -35.808 1.00 69.44 331 MET A N 1
ATOM 2575 C CA . MET A 1 331 ? 31.221 -20.841 -36.980 1.00 69.44 331 MET A CA 1
ATOM 2576 C C . MET A 1 331 ? 31.455 -20.050 -38.275 1.00 69.44 331 MET A C 1
ATOM 2578 O O . MET A 1 331 ? 31.682 -20.649 -39.327 1.00 69.44 331 MET A O 1
ATOM 2582 N N . CYS A 1 332 ? 31.419 -18.718 -38.208 1.00 68.56 332 CYS A N 1
ATOM 2583 C CA . CYS A 1 332 ? 31.703 -17.845 -39.347 1.00 68.56 332 CYS A CA 1
ATOM 2584 C C . CYS A 1 332 ? 33.180 -17.863 -39.767 1.00 68.56 332 CYS A C 1
ATOM 2586 O O . CYS A 1 332 ? 33.463 -17.744 -40.958 1.00 68.56 332 CYS A O 1
ATOM 2588 N N . GLU A 1 333 ? 34.117 -18.029 -38.830 1.00 69.44 333 GLU A N 1
ATOM 2589 C CA . GLU A 1 333 ? 35.537 -18.238 -39.149 1.00 69.44 333 GLU A CA 1
ATOM 2590 C C . GLU A 1 333 ? 35.773 -19.598 -39.810 1.00 69.44 333 GLU A C 1
ATOM 2592 O O . GLU A 1 333 ? 36.469 -19.681 -40.819 1.00 69.44 333 GLU A O 1
ATOM 2597 N N . LYS A 1 334 ? 35.127 -20.658 -39.311 1.00 67.75 334 LYS A N 1
ATOM 2598 C CA . LYS A 1 334 ? 35.284 -22.017 -39.850 1.00 67.75 334 LYS A CA 1
ATOM 2599 C C . LYS A 1 334 ? 34.717 -22.195 -41.266 1.00 67.75 334 LYS A C 1
ATOM 2601 O O . LYS A 1 334 ? 35.147 -23.097 -41.966 1.00 67.75 334 LYS A O 1
ATOM 2606 N N . LYS A 1 335 ? 33.769 -21.352 -41.691 1.00 63.84 335 LYS A N 1
ATOM 2607 C CA . LYS A 1 335 ? 33.236 -21.324 -43.070 1.00 63.84 335 LYS A CA 1
ATOM 2608 C C . LYS A 1 335 ? 34.081 -20.500 -44.051 1.00 63.84 335 LYS A C 1
ATOM 2610 O O . LYS A 1 335 ? 33.739 -20.443 -45.228 1.00 63.84 335 LYS A O 1
ATOM 2615 N N . ARG A 1 336 ? 35.107 -19.793 -43.566 1.00 55.03 336 ARG A N 1
ATOM 2616 C CA . ARG A 1 336 ? 35.955 -18.900 -44.371 1.00 55.03 336 ARG A CA 1
ATOM 2617 C C . ARG A 1 336 ? 37.255 -19.562 -44.858 1.00 55.03 336 ARG A C 1
ATOM 2619 O O . ARG A 1 336 ? 37.996 -18.915 -45.592 1.00 55.03 336 ARG A O 1
ATOM 2626 N N . TYR A 1 337 ? 37.489 -20.814 -44.462 1.00 46.31 337 TYR A N 1
ATOM 2627 C CA . TYR A 1 337 ? 38.516 -21.730 -44.967 1.00 46.31 337 TYR A CA 1
ATOM 2628 C C . TYR A 1 337 ? 37.841 -22.863 -45.738 1.00 46.31 337 TYR A C 1
ATOM 2630 O O . TYR A 1 337 ? 38.462 -23.353 -46.702 1.00 46.31 337 TYR A O 1
#

Foldseek 3Di:
DDDDLFQKKWKWKDDPFIKIWIFHDAVPRDTFIWIWTHNDQDTGHDPPRVVCCPVFWAPWDWDQDPSDTDIDTHGDQCDDDDPDPRGHHDDQPFWIKIKIFGHYHYNVGTDRTPDIDIDPTGGPVCPPPPDRPADPPVLLLVLLVLLLVLLCCLQQPLQLQLVLLVPQVVPLCPPDQDVHHDPSVVSNVVSLVSSLVSNVSSVVSNCSSVVVDDQAPPDPHDPLSNLLSVLSVLLNVLSVCLVVLVVVQDDPPDPCNVVSVCVSVVSSVSSSVSSLVSQLSCLPPVCVSPVDPVSSVCSNCVSVVSSVVSVVVSVVVSVVSVVVVVVVVVVVVVVVD

Solvent-accessible surface area (backbone atoms only — not comparable to full-atom values): 18618 Å² total; per-residue (Å²): 138,86,90,62,91,34,61,23,45,33,46,30,47,64,65,79,63,28,19,30,44,34,37,44,42,44,75,95,47,75,57,39,76,43,71,22,24,23,91,72,96,48,84,39,81,51,89,71,45,80,80,47,43,77,79,35,47,39,82,69,43,58,47,78,55,96,90,24,64,45,73,48,58,49,69,64,40,82,38,55,66,98,85,41,76,51,41,57,56,75,55,88,92,45,64,35,32,49,32,42,36,27,26,48,52,40,82,94,44,78,50,80,59,83,42,78,48,73,51,70,77,37,47,71,75,61,67,82,50,98,72,53,95,60,81,51,74,68,57,30,52,49,25,47,51,48,20,53,52,30,42,48,45,18,63,53,45,28,39,50,52,19,53,47,35,53,66,69,46,54,68,79,46,84,81,53,41,76,94,81,40,50,53,29,58,52,50,27,49,53,29,41,51,51,20,50,53,33,40,50,54,19,50,52,28,43,33,61,49,47,76,68,54,74,46,29,86,94,37,93,48,53,73,67,47,17,51,30,44,49,37,37,49,55,16,48,54,44,55,67,43,46,63,61,56,59,68,70,61,64,57,90,86,42,81,66,34,61,58,50,52,52,50,57,49,51,50,50,52,52,22,50,53,30,40,50,50,23,50,41,46,47,36,76,69,45,56,90,80,47,93,45,74,63,58,33,55,49,59,56,45,43,58,59,50,44,52,51,52,52,49,51,52,52,55,52,50,53,52,50,54,53,51,50,53,54,51,52,52,53,54,57,56,66,71,72,113

pLDDT: mean 79.22, std 14.32, range [23.75, 98.19]

InterPro domains:
  IPR006593 Cytochrome b561/ferric reductase, transmembrane domain [PS50939] (107-324)
  IPR006593 Cytochrome b561/ferric reductase, transmembrane domain [SM00665] (146-283)

Radius of gyration: 29.44 Å; Cα contacts (8 Å, |Δi|>4): 446; chains: 1; bounding box: 69×43×90 Å

Sequence (337 aa):
MCHCDSQLKCIRFLEGLDNVIECSALTGQPLSMKFSYNPALRNARIPGEETIRSQYFKNETAVISDGMMYCAATVDVSGWGPSNGQVFTYKENQRYFLLLAAGSAITSGLTQHSTTAVSSSRLLTDYGAEGSTGLSSTVRKRLIKAHAILMILAWFFFVPTAVMFARFLRASWPTMKPGGLLIWFHVHRTFNTIAILLSIASFICILTANSWEWTGPGSQSSDWGKKHTMVGIFALCLCWLQPFISAMRCNPAHPRRQFFNWVHRGIGVIAMILATTAVCIAAVHFLGIWPHKISQTTLSLMPLVVLLVMSAVFLCIDKFIDVDELNLSKMCEKKRY

Secondary structure (DSSP, 8-state):
------SEEEEEE-SSSEEEEEEE--TTS--EEEEEEESSSS-EEPTTGGGTHHHHEEEEEEEEETTEEEEEEEE--EEETTTEEEEEE--TT--B-EEEEEE-EETTEEPPPSEEEEPPSB-GGGSS-TT-SSPPHHHHHHHHHHHHHHHHIIIIIIHHHHHHHHHTTTSS-SS--GGGS-HHHHHHHHHHHHHHHHHHHHHHHHHHHTTT---STTSSS-HHHHHHHHHHHHHHHHHHHHHHHHHTPPPTTSTTHHHHHHHHHHHHHHHHHHHHHHHHHHHHH-TTT--SHHHHHHHHHHHHHHHHHHHHHHHHHHHHHHHHHHHHHHHHHHT--

Organism: NCBI:txid51022

Nearest PDB structures (foldseek):
  2elb-assembly1_A-2  TM=2.996E-01  e=3.482E-01  Homo sapiens
  8tn1-assembly1_B  TM=4.298E-01  e=2.676E+00  synthetic construct
  9bts-assembly1_A  TM=3.079E-01  e=9.282E+00  Acinetobacter baumannii ATCC 17978